Protein AF-A0A3D8JXZ5-F1 (afdb_monomer_lite)

Organism: NCBI:txid2291023

InterPro domains:
  IPR000160 GGDEF domain [PF00990] (103-205)
  IPR000160 GGDEF domain [PS50887] (79-215)
  IPR000160 GGDEF domain [SM00267] (58-211)
  IPR000160 GGDEF domain [TIGR00254] (103-205)
  IPR000160 GGDEF domain [cd01949] (102-204)
  IPR007891 CHASE3 [PF05227] (50-101)
  IPR029787 Nucleotide cyclase [SSF55073] (102-205)
  IPR043128 Reverse transcriptase/Diguanylate cyclase domain [G3DSA:3.30.70.270] (88-210)
  IPR052163 Diguanylate Cyclase/Regulatory Protein [PTHR46663] (103-208)

Sequence (226 aa):
MPARLFRSARNDRNRFVVLYVVLVLGLLSAAAAFVYEARIIIQDGVFEDRAFTVLGTTNRALDDLQDAETGQRGYLLTGSAAYLQPYLRGTRDVEQAMRQLLAGDVFLRRLAKWLSAAVRREDVLARVGGDEFVVLLTDYGDDEQLRALSRRLIEQVRAVAQAEYAGRFEIGLSIGIATFPDRVKNVRQLIDVADAAMYVAKREQSSFRFGPVTANDSAYGISVSK

Foldseek 3Di:
DPVPVVVVVVVVVVVVVVVVVVVVVVVVVVVVVVLVVQVVCLVVVDDDAVPVVVVVLVVVLVVLVVQLVQLVVCCVVPVDCVSVVSNVRSVVSNVVSVVVVVVLVVLLNVLQVQLVVLDDPPWDWGAPYSNDIDIHDPDQPDPVSVVVSLVVSFVSQVVVCCVPVVPPDDDGAQWFAEDPPPQPPDPVCGVVQRVLQSVLCVVVVHRYGYDDDDPVSDPPPDDPDD

Secondary structure (DSSP, 8-state):
--HHHHHHHHHHHHHHHHHHHHHHHHHHHHHHHHHHHHHHHHHH---SSHHHHHHHHHHHHHHHHHHHHHHHHHHHHH--GGGHHHHHHHHHHHHHHHHHHHHHHHHHHHHHHHHHHHS-TTSEEEE-SSS-EEEE-S---SHHHHHHHHHHHHHHHHHHHHHHHTTSS-----EEE--TTTT-SSTTHHHHHHHHHHHHHHHTT-SEEESPPPTTT--S------

pLDDT: mean 74.21, std 14.67, range [30.97, 95.94]

Structure (mmCIF, N/CA/C/O backbone):
data_AF-A0A3D8JXZ5-F1
#
_entry.id   AF-A0A3D8JXZ5-F1
#
loop_
_atom_site.group_PDB
_atom_site.id
_atom_site.type_symbol
_atom_site.label_atom_id
_atom_site.label_alt_id
_atom_site.label_comp_id
_atom_site.label_asym_id
_atom_site.label_entity_id
_atom_site.label_seq_id
_atom_site.pdbx_PDB_ins_code
_atom_site.Cartn_x
_atom_site.Cartn_y
_atom_site.Cartn_z
_atom_site.occupancy
_atom_site.B_iso_or_equiv
_atom_site.auth_seq_id
_atom_site.auth_comp_id
_atom_site.auth_asym_id
_atom_site.auth_atom_id
_atom_site.pdbx_PDB_model_num
ATOM 1 N N . MET A 1 1 ? 29.295 -47.864 -43.351 1.00 52.16 1 MET A N 1
ATOM 2 C CA . MET A 1 1 ? 28.202 -47.837 -42.349 1.00 52.16 1 MET A CA 1
ATOM 3 C C . MET A 1 1 ? 28.231 -46.546 -41.493 1.00 52.16 1 MET A C 1
ATOM 5 O O . MET A 1 1 ? 28.679 -46.620 -40.360 1.00 52.16 1 MET A O 1
ATOM 9 N N . PRO A 1 2 ? 27.751 -45.368 -41.956 1.00 53.66 2 PRO A N 1
ATOM 10 C CA . PRO A 1 2 ? 27.626 -44.178 -41.088 1.00 53.66 2 PRO A CA 1
ATOM 11 C C . PRO A 1 2 ? 26.169 -43.790 -40.737 1.00 53.66 2 PRO A C 1
ATOM 13 O O . PRO A 1 2 ? 25.927 -43.018 -39.814 1.00 53.66 2 PRO A O 1
ATOM 16 N N . ALA A 1 3 ? 25.166 -44.355 -41.421 1.00 54.03 3 ALA A N 1
ATOM 17 C CA . ALA A 1 3 ? 23.770 -43.908 -41.330 1.00 54.03 3 ALA A CA 1
ATOM 18 C C . ALA A 1 3 ? 23.044 -44.240 -40.004 1.00 54.03 3 ALA A C 1
ATOM 20 O O . ALA A 1 3 ? 22.024 -43.622 -39.696 1.00 54.03 3 ALA A O 1
ATOM 21 N N . ARG A 1 4 ? 23.540 -45.199 -39.204 1.00 51.91 4 ARG A N 1
ATOM 22 C CA . ARG A 1 4 ? 22.900 -45.593 -37.930 1.00 51.91 4 ARG A CA 1
ATOM 23 C C . ARG A 1 4 ? 23.261 -44.670 -36.756 1.00 51.91 4 ARG A C 1
ATOM 25 O O . ARG A 1 4 ? 22.394 -44.407 -35.930 1.00 51.91 4 ARG A O 1
ATOM 32 N N . LEU A 1 5 ? 24.473 -44.106 -36.726 1.00 52.12 5 LEU A N 1
ATOM 33 C CA . LEU A 1 5 ? 24.913 -43.173 -35.674 1.00 52.12 5 LEU A CA 1
ATOM 34 C C . LEU A 1 5 ? 24.198 -41.811 -35.766 1.00 52.12 5 LEU A C 1
ATOM 36 O O . LEU A 1 5 ? 23.760 -41.269 -34.754 1.00 52.12 5 LEU A O 1
ATOM 40 N N . PHE A 1 6 ? 23.959 -41.308 -36.983 1.00 50.19 6 PHE A N 1
ATOM 41 C CA . PHE A 1 6 ? 23.222 -40.054 -37.208 1.00 50.19 6 PHE A CA 1
ATOM 42 C C . PHE A 1 6 ? 21.736 -40.121 -36.809 1.00 50.19 6 PHE A C 1
ATOM 44 O O . PHE A 1 6 ? 21.159 -39.108 -36.409 1.00 50.19 6 PHE A O 1
ATOM 51 N N . ARG A 1 7 ? 21.100 -41.301 -36.894 1.00 52.69 7 ARG A N 1
ATOM 52 C CA . ARG A 1 7 ? 19.704 -41.488 -36.455 1.00 52.69 7 ARG A CA 1
ATOM 53 C C . ARG A 1 7 ? 19.559 -41.445 -34.929 1.00 52.69 7 ARG A C 1
ATOM 55 O O . ARG A 1 7 ? 18.561 -40.910 -34.457 1.00 52.69 7 ARG A O 1
ATOM 62 N N . SER A 1 8 ? 20.550 -41.935 -34.178 1.00 53.84 8 SER A N 1
ATOM 63 C CA . SER A 1 8 ? 20.549 -41.892 -32.704 1.00 53.84 8 SER A CA 1
ATOM 64 C C . SER A 1 8 ? 20.632 -40.456 -32.185 1.00 53.84 8 SER A C 1
ATOM 66 O O . SER A 1 8 ? 19.748 -40.015 -31.461 1.00 53.84 8 SER A O 1
ATOM 68 N N . ALA A 1 9 ? 21.607 -39.676 -32.667 1.00 56.81 9 ALA A N 1
ATOM 69 C CA . ALA A 1 9 ? 21.800 -38.287 -32.241 1.00 56.81 9 ALA A CA 1
ATOM 70 C C . ALA A 1 9 ? 20.595 -37.379 -32.566 1.00 56.81 9 ALA A C 1
ATOM 72 O O . ALA A 1 9 ? 20.277 -36.451 -31.822 1.00 56.81 9 ALA A O 1
ATOM 73 N N . ARG A 1 10 ? 19.887 -37.655 -33.673 1.00 57.44 10 ARG A N 1
ATOM 74 C CA . ARG A 1 10 ? 18.662 -36.931 -34.049 1.00 57.44 10 ARG A CA 1
ATOM 75 C C . ARG A 1 10 ? 17.486 -37.268 -33.127 1.00 57.44 10 ARG A C 1
ATOM 77 O O . ARG A 1 10 ? 16.727 -36.366 -32.781 1.00 57.44 10 ARG A O 1
ATOM 84 N N . ASN A 1 11 ? 17.354 -38.529 -32.717 1.00 58.75 11 ASN A N 1
ATOM 85 C CA . ASN A 1 11 ? 16.323 -38.956 -31.769 1.00 58.75 11 ASN A CA 1
ATOM 86 C C . ASN A 1 11 ? 16.567 -38.400 -30.363 1.00 58.75 11 ASN A C 1
ATOM 88 O O . ASN A 1 11 ? 15.617 -37.952 -29.724 1.00 58.75 11 ASN A O 1
ATOM 92 N N . ASP A 1 12 ? 17.818 -38.360 -29.907 1.00 65.56 12 ASP A N 1
ATOM 93 C CA . ASP A 1 12 ? 18.158 -37.807 -28.594 1.00 65.56 12 ASP A CA 1
ATOM 94 C C . ASP A 1 12 ? 17.939 -36.291 -28.558 1.00 65.56 12 ASP A C 1
ATOM 96 O O . ASP A 1 12 ? 17.310 -35.777 -27.636 1.00 65.56 12 ASP A O 1
ATOM 100 N N . ARG A 1 13 ? 18.312 -35.572 -29.624 1.00 68.06 13 ARG A N 1
ATOM 101 C CA . ARG A 1 13 ? 18.000 -34.142 -29.766 1.00 68.06 13 ARG A CA 1
ATOM 102 C C . ARG A 1 13 ? 16.496 -33.861 -29.726 1.00 68.06 13 ARG A C 1
ATOM 104 O O . ARG A 1 13 ? 16.074 -32.921 -29.063 1.00 68.06 13 ARG A O 1
ATOM 111 N N . ASN A 1 14 ? 15.684 -34.676 -30.399 1.00 66.31 14 ASN A N 1
ATOM 112 C CA . ASN A 1 14 ? 14.230 -34.516 -30.371 1.00 66.31 14 ASN A CA 1
ATOM 113 C C . ASN A 1 14 ? 13.657 -34.778 -28.969 1.00 66.31 14 ASN A C 1
ATOM 115 O O . ASN A 1 14 ? 12.756 -34.062 -28.547 1.00 66.31 14 ASN A O 1
ATOM 119 N N . ARG A 1 15 ? 14.209 -35.739 -28.216 1.00 67.81 15 ARG A N 1
ATOM 120 C CA . ARG A 1 15 ? 13.835 -35.979 -26.812 1.00 67.81 15 ARG A CA 1
ATOM 121 C C . ARG A 1 15 ? 14.175 -34.791 -25.913 1.00 67.81 15 ARG A C 1
ATOM 123 O O . ARG A 1 15 ? 13.333 -34.402 -25.114 1.00 67.81 15 ARG A O 1
ATOM 130 N N . PHE A 1 16 ? 15.349 -34.179 -26.078 1.00 60.94 16 PHE A N 1
ATOM 131 C CA . PHE A 1 16 ? 15.723 -32.974 -25.326 1.00 60.94 16 PHE A CA 1
ATOM 132 C C . PHE A 1 16 ? 14.830 -31.776 -25.654 1.00 60.94 16 PHE A C 1
ATOM 134 O O . PHE A 1 16 ? 14.407 -31.071 -24.744 1.00 60.94 16 PHE A O 1
ATOM 141 N N . VAL A 1 17 ? 14.492 -31.572 -26.931 1.00 67.44 17 VAL A N 1
ATOM 142 C CA . VAL A 1 17 ? 13.570 -30.502 -27.344 1.00 67.44 17 VAL A CA 1
ATOM 143 C C . VAL A 1 17 ? 12.175 -30.732 -26.762 1.00 67.44 17 VAL A C 1
ATOM 145 O O . VAL A 1 17 ? 11.584 -29.800 -26.231 1.00 67.44 17 VAL A O 1
ATOM 148 N N . VAL A 1 18 ? 11.665 -31.967 -26.790 1.00 71.25 18 VAL A N 1
ATOM 149 C CA . VAL A 1 18 ? 10.366 -32.304 -26.184 1.00 71.25 18 VAL A CA 1
ATOM 150 C C . VAL A 1 18 ? 10.391 -32.086 -24.670 1.00 71.25 18 VAL A C 1
ATOM 152 O O . VAL A 1 18 ? 9.473 -31.469 -24.140 1.00 71.25 18 VAL A O 1
ATOM 155 N N . LEU A 1 19 ? 11.447 -32.522 -23.977 1.00 64.19 19 LEU A N 1
ATOM 156 C CA . LEU A 1 19 ? 11.595 -32.318 -22.533 1.00 64.19 19 LEU A CA 1
ATOM 157 C C . LEU A 1 19 ? 11.647 -30.823 -22.178 1.00 64.19 19 LEU A C 1
ATOM 159 O O . LEU A 1 19 ? 10.997 -30.391 -21.231 1.00 64.19 19 LEU A O 1
ATOM 163 N N . TYR A 1 20 ? 12.377 -30.031 -22.966 1.00 62.84 20 TYR A N 1
ATOM 164 C CA . TYR A 1 20 ? 12.466 -28.582 -22.801 1.00 62.84 20 TYR A CA 1
ATOM 165 C C . TYR A 1 20 ? 11.112 -27.899 -23.024 1.00 62.84 20 TYR A C 1
ATOM 167 O O . TYR A 1 20 ? 10.703 -27.075 -22.214 1.00 62.84 20 TYR A O 1
ATOM 175 N N . VAL A 1 21 ? 10.376 -28.281 -24.071 1.00 73.75 21 VAL A N 1
ATOM 176 C CA . VAL A 1 21 ? 9.033 -27.746 -24.344 1.00 73.75 21 VAL A CA 1
ATOM 177 C C . VAL A 1 21 ? 8.054 -28.106 -23.224 1.00 73.75 21 VAL A C 1
ATOM 179 O O . VAL A 1 21 ? 7.318 -27.236 -22.770 1.00 73.75 21 VAL A O 1
ATOM 182 N N . VAL A 1 22 ? 8.071 -29.346 -22.723 1.00 76.00 22 VAL A N 1
ATOM 183 C CA . VAL A 1 22 ? 7.238 -29.767 -21.580 1.00 76.00 22 VAL A CA 1
ATOM 184 C C . VAL A 1 22 ? 7.590 -28.979 -20.319 1.00 76.00 22 VAL A C 1
ATOM 186 O O . VAL A 1 22 ? 6.692 -28.543 -19.605 1.00 76.00 22 VAL A O 1
ATOM 189 N N . LEU A 1 23 ? 8.878 -28.743 -20.066 1.00 64.56 23 LEU A N 1
ATOM 190 C CA . LEU A 1 23 ? 9.339 -27.941 -18.935 1.00 64.56 23 LEU A CA 1
ATOM 191 C C . LEU A 1 23 ? 8.877 -26.481 -19.046 1.00 64.56 23 LEU A C 1
ATOM 193 O O . LEU A 1 23 ? 8.352 -25.936 -18.080 1.00 64.56 23 LEU A O 1
ATOM 197 N N . VAL A 1 24 ? 9.010 -25.862 -20.223 1.00 74.50 24 VAL A N 1
ATOM 198 C CA . VAL A 1 24 ? 8.547 -24.487 -20.471 1.00 74.50 24 VAL A CA 1
ATOM 199 C C . VAL A 1 24 ? 7.028 -24.382 -20.322 1.00 74.50 24 VAL A C 1
ATOM 201 O O . VAL A 1 24 ? 6.547 -23.475 -19.651 1.00 74.50 24 VAL A O 1
ATOM 204 N N . LEU A 1 25 ? 6.263 -25.325 -20.880 1.00 75.06 25 LEU A N 1
ATOM 205 C CA . LEU A 1 25 ? 4.803 -25.355 -20.733 1.00 75.06 25 LEU A CA 1
ATOM 206 C C . LEU A 1 25 ? 4.375 -25.591 -19.278 1.00 75.06 25 LEU A C 1
ATOM 208 O O . LEU A 1 25 ? 3.432 -24.955 -18.811 1.00 75.06 25 LEU A O 1
ATOM 212 N N . GLY A 1 26 ? 5.092 -26.445 -18.544 1.00 69.94 26 GLY A N 1
ATOM 213 C CA . GLY A 1 26 ? 4.891 -26.646 -17.111 1.00 69.94 26 GLY A CA 1
ATOM 214 C C . GLY A 1 26 ? 5.127 -25.360 -16.320 1.00 69.94 26 GLY A C 1
ATOM 215 O O . GLY A 1 26 ? 4.265 -24.960 -15.542 1.00 69.94 26 GLY A O 1
ATOM 216 N N . LEU A 1 27 ? 6.230 -24.654 -16.584 1.00 63.41 27 LEU A N 1
ATOM 217 C CA . LEU A 1 27 ? 6.528 -23.362 -15.957 1.00 63.41 27 LEU A CA 1
ATOM 218 C C . LEU A 1 27 ? 5.475 -22.296 -16.287 1.00 63.41 27 LEU A C 1
ATOM 220 O O . LEU A 1 27 ? 5.042 -21.576 -15.391 1.00 63.41 27 LEU A O 1
ATOM 224 N N . LEU A 1 28 ? 5.012 -22.230 -17.538 1.00 75.81 28 LEU A N 1
ATOM 225 C CA . LEU A 1 28 ? 3.943 -21.315 -17.950 1.00 75.81 28 LEU A CA 1
ATOM 226 C C . LEU A 1 28 ? 2.610 -21.642 -17.264 1.00 75.81 28 LEU A C 1
ATOM 228 O O . LEU A 1 28 ? 1.921 -20.731 -16.814 1.00 75.81 28 LEU A O 1
ATOM 232 N N . SER A 1 29 ? 2.261 -22.925 -17.133 1.00 78.44 29 SER A N 1
ATOM 233 C CA . SER A 1 29 ? 1.049 -23.352 -16.422 1.00 78.44 29 SER A CA 1
ATOM 234 C C . SER A 1 29 ? 1.110 -23.043 -14.924 1.00 78.44 29 SER A C 1
ATOM 236 O O . SER A 1 29 ? 0.129 -22.561 -14.366 1.00 78.44 29 SER A O 1
ATOM 238 N N . ALA A 1 30 ? 2.270 -23.236 -14.288 1.00 61.56 30 ALA A N 1
ATOM 239 C CA . ALA A 1 30 ? 2.488 -22.903 -12.885 1.00 61.56 30 ALA A CA 1
ATOM 240 C C . ALA A 1 30 ? 2.429 -21.386 -12.655 1.00 61.56 30 ALA A C 1
ATOM 242 O O . ALA A 1 30 ? 1.798 -20.939 -11.703 1.00 61.56 30 ALA A O 1
ATOM 243 N N . ALA A 1 31 ? 3.013 -20.590 -13.557 1.00 63.78 31 ALA A N 1
ATOM 244 C CA . ALA A 1 31 ? 2.909 -19.133 -13.526 1.00 63.78 31 ALA A CA 1
ATOM 245 C C . ALA A 1 31 ? 1.458 -18.660 -13.718 1.00 63.78 31 ALA A C 1
ATOM 247 O O . ALA A 1 31 ? 1.000 -17.778 -12.999 1.00 63.78 31 ALA A O 1
ATOM 248 N N . ALA A 1 32 ? 0.708 -19.271 -14.638 1.00 66.56 32 ALA A N 1
ATOM 249 C CA . ALA A 1 32 ? -0.702 -18.953 -14.853 1.00 66.56 32 ALA A CA 1
ATOM 250 C C . ALA A 1 32 ? -1.578 -19.333 -13.648 1.00 66.56 32 ALA A C 1
ATOM 252 O O . ALA A 1 32 ? -2.426 -18.540 -13.245 1.00 66.56 32 ALA A O 1
ATOM 253 N N . ALA A 1 33 ? -1.351 -20.507 -13.048 1.00 63.00 33 ALA A N 1
ATOM 254 C CA . ALA A 1 33 ? -2.023 -20.934 -11.823 1.00 63.00 33 ALA A CA 1
ATOM 255 C C . ALA A 1 33 ? -1.698 -19.988 -10.663 1.00 63.00 33 ALA A C 1
ATOM 257 O O . ALA A 1 33 ? -2.602 -19.544 -9.969 1.00 63.00 33 ALA A O 1
ATOM 258 N N . PHE A 1 34 ? -0.434 -19.590 -10.519 1.00 65.88 34 PHE A N 1
ATOM 259 C CA . PHE A 1 34 ? -0.012 -18.603 -9.531 1.00 65.88 34 PHE A CA 1
ATOM 260 C C . PHE A 1 34 ? -0.697 -17.246 -9.740 1.00 65.88 34 PHE A C 1
ATOM 262 O O . PHE A 1 34 ? -1.170 -16.652 -8.782 1.00 65.88 34 PHE A O 1
ATOM 269 N N . VAL A 1 35 ? -0.820 -16.768 -10.983 1.00 63.47 35 VAL A N 1
ATOM 270 C CA . VAL A 1 35 ? -1.553 -15.528 -11.297 1.00 63.47 35 VAL A CA 1
ATOM 271 C C . VAL A 1 35 ? -3.052 -15.671 -11.014 1.00 63.47 35 VAL A C 1
ATOM 273 O O . VAL A 1 35 ? -3.678 -14.716 -10.559 1.00 63.47 35 VAL A O 1
ATOM 276 N N . TYR A 1 36 ? -3.644 -16.835 -11.280 1.00 63.47 36 TYR A N 1
ATOM 277 C CA . TYR A 1 36 ? -5.057 -17.100 -11.007 1.00 63.47 36 TYR A CA 1
ATOM 278 C C . TYR A 1 36 ? -5.349 -17.144 -9.503 1.00 63.47 36 TYR A C 1
ATOM 280 O O . TYR A 1 36 ? -6.240 -16.439 -9.034 1.00 63.47 36 TYR A O 1
ATOM 288 N N . GLU A 1 37 ? -4.544 -17.886 -8.745 1.00 48.16 37 GLU A N 1
ATOM 289 C CA . GLU A 1 37 ? -4.591 -17.922 -7.281 1.00 48.16 37 GLU A CA 1
ATOM 290 C C . GLU A 1 37 ? -4.328 -16.531 -6.695 1.00 48.16 37 GLU A C 1
ATOM 292 O O . GLU A 1 37 ? -5.081 -16.064 -5.848 1.00 48.16 37 GLU A O 1
ATOM 297 N N . ALA A 1 38 ? -3.347 -15.790 -7.219 1.00 45.47 38 ALA A N 1
ATOM 298 C CA . ALA A 1 38 ? -3.097 -14.411 -6.809 1.00 45.47 38 ALA A CA 1
ATOM 299 C C . ALA A 1 38 ? -4.306 -13.496 -7.068 1.00 45.47 38 ALA A C 1
ATOM 301 O O . ALA A 1 38 ? -4.591 -12.625 -6.253 1.00 45.47 38 ALA A O 1
ATOM 302 N N . ARG A 1 39 ? -5.065 -13.694 -8.157 1.00 49.59 39 ARG A N 1
ATOM 303 C CA . ARG A 1 39 ? -6.307 -12.941 -8.417 1.00 49.59 39 ARG A CA 1
ATOM 304 C C . ARG A 1 39 ? -7.414 -13.260 -7.415 1.00 49.59 39 ARG A C 1
ATOM 306 O O . ARG A 1 39 ? -8.138 -12.343 -7.035 1.00 49.59 39 ARG A O 1
ATOM 313 N N . ILE A 1 40 ? -7.532 -14.516 -6.990 1.00 44.84 40 ILE A N 1
ATOM 314 C CA . ILE A 1 40 ? -8.476 -14.930 -5.941 1.00 44.84 40 ILE A CA 1
ATOM 315 C C . ILE A 1 40 ? -8.043 -14.343 -4.592 1.00 44.84 40 ILE A C 1
ATOM 317 O O . ILE A 1 40 ? -8.850 -13.739 -3.890 1.00 44.84 40 ILE A O 1
ATOM 321 N N . ILE A 1 41 ? -6.748 -14.396 -4.278 1.00 42.44 41 ILE A N 1
ATOM 322 C CA . ILE A 1 41 ? -6.187 -13.812 -3.057 1.00 42.44 41 ILE A CA 1
ATOM 323 C C . ILE A 1 41 ? -6.333 -12.285 -3.055 1.00 42.44 41 ILE A C 1
ATOM 325 O O . ILE A 1 41 ? -6.571 -11.716 -2.006 1.00 42.44 41 ILE A O 1
ATOM 329 N N . ILE A 1 42 ? -6.285 -11.582 -4.189 1.00 48.97 42 ILE A N 1
ATOM 330 C CA . ILE A 1 42 ? -6.561 -10.130 -4.224 1.00 48.97 42 ILE A CA 1
ATOM 331 C C . ILE A 1 42 ? -8.027 -9.810 -3.863 1.00 48.97 42 ILE A C 1
ATOM 333 O O . ILE A 1 42 ? -8.300 -8.718 -3.357 1.00 48.97 42 ILE A O 1
ATOM 337 N N . GLN A 1 43 ? -8.972 -10.737 -4.069 1.00 43.66 43 GLN A N 1
ATOM 338 C CA . GLN A 1 43 ? -10.354 -10.570 -3.599 1.00 43.66 43 GLN A CA 1
ATOM 339 C C . GLN A 1 43 ? -10.516 -10.819 -2.089 1.00 43.66 43 GLN A C 1
ATOM 341 O O . GLN A 1 43 ? -11.302 -10.104 -1.467 1.00 43.66 43 GLN A O 1
ATOM 346 N N . ASP A 1 44 ? -9.723 -11.720 -1.499 1.00 42.78 44 ASP A N 1
ATOM 347 C CA . ASP A 1 44 ? -9.832 -12.127 -0.083 1.00 42.78 44 ASP A CA 1
ATOM 348 C C . ASP A 1 44 ? -8.649 -11.662 0.811 1.00 42.78 44 ASP A C 1
ATOM 350 O O . ASP A 1 44 ? -8.579 -11.975 1.999 1.00 42.78 44 ASP A O 1
ATOM 354 N N . GLY A 1 45 ? -7.724 -10.874 0.250 1.00 43.28 45 GLY A N 1
ATOM 355 C CA . GLY A 1 45 ? -6.350 -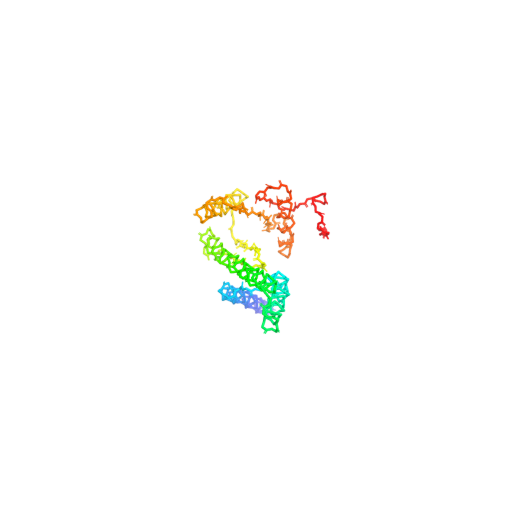10.612 0.712 1.00 43.28 45 GLY A CA 1
ATOM 356 C C . GLY A 1 45 ? -6.208 -9.647 1.879 1.00 43.28 45 GLY A C 1
ATOM 357 O O . GLY A 1 45 ? -5.596 -8.578 1.781 1.00 43.28 45 GLY A O 1
ATOM 358 N N . VAL A 1 46 ? -6.770 -10.036 3.010 1.00 47.03 46 VAL A N 1
ATOM 359 C CA . VAL A 1 46 ? -6.480 -9.454 4.313 1.00 47.03 46 VAL A CA 1
ATOM 360 C C . VAL A 1 46 ? -5.634 -10.467 5.066 1.00 47.03 46 VAL A C 1
ATOM 362 O O . VAL A 1 46 ? -6.252 -11.319 5.652 1.00 47.03 46 VAL A O 1
ATOM 365 N N . PHE A 1 47 ? -4.298 -10.424 5.039 1.00 48.81 47 PHE A N 1
ATOM 366 C CA . PHE A 1 47 ? -3.345 -10.988 6.036 1.00 48.81 47 PHE A CA 1
ATOM 367 C C . PHE A 1 47 ? -1.940 -10.824 5.413 1.00 48.81 47 PHE A C 1
ATOM 369 O O . PHE A 1 47 ? -1.721 -11.306 4.315 1.00 48.81 47 PHE A O 1
ATOM 376 N N . GLU A 1 48 ? -1.026 -10.001 5.945 1.00 45.62 48 GLU A N 1
ATOM 377 C CA . GLU A 1 48 ? -0.082 -10.506 6.958 1.00 45.62 48 GLU A CA 1
ATOM 378 C C . GLU A 1 48 ? 0.413 -9.489 8.015 1.00 45.62 48 GLU A C 1
ATOM 380 O O . GLU A 1 48 ? 0.836 -9.921 9.077 1.00 45.62 48 GLU A O 1
ATOM 385 N N . ASP A 1 49 ? 0.267 -8.166 7.855 1.00 41.53 49 ASP A N 1
ATOM 386 C CA . ASP A 1 49 ? 0.760 -7.201 8.878 1.00 41.53 49 ASP A CA 1
ATOM 387 C C . ASP A 1 49 ? -0.346 -6.598 9.774 1.00 41.53 49 ASP A C 1
ATOM 389 O O . ASP A 1 49 ? -0.110 -5.940 10.786 1.00 41.53 49 ASP A O 1
ATOM 393 N N . ARG A 1 50 ? -1.619 -6.882 9.465 1.00 48.12 50 ARG A N 1
ATOM 394 C CA . ARG A 1 50 ? -2.747 -6.431 10.302 1.00 48.12 50 ARG A CA 1
ATOM 395 C C . ARG A 1 50 ? -2.794 -7.100 11.664 1.00 48.12 50 ARG A C 1
ATOM 397 O O . ARG A 1 50 ? -3.394 -6.528 12.566 1.00 48.12 50 ARG A O 1
ATOM 404 N N . ALA A 1 51 ? -2.219 -8.290 11.820 1.00 49.19 51 ALA A N 1
ATOM 405 C CA . ALA A 1 51 ? -2.363 -9.058 13.049 1.00 49.19 51 ALA A CA 1
ATOM 406 C C . ALA A 1 51 ? -1.862 -8.262 14.261 1.00 49.19 51 ALA A C 1
ATOM 408 O O . ALA A 1 51 ? -2.587 -8.152 15.241 1.00 49.19 51 ALA A O 1
ATOM 409 N N . PHE A 1 52 ? -0.695 -7.618 14.175 1.00 47.47 52 PHE A N 1
ATOM 410 C CA . PHE A 1 52 ? -0.132 -6.865 15.299 1.00 47.47 52 PHE A CA 1
ATOM 411 C C . PHE A 1 52 ? -0.895 -5.574 15.613 1.00 47.47 52 PHE A C 1
ATOM 413 O O . PHE A 1 52 ? -1.173 -5.304 16.782 1.00 47.47 52 PHE A O 1
ATOM 420 N N . THR A 1 53 ? -1.294 -4.796 14.600 1.00 56.34 53 THR A N 1
ATOM 421 C CA . THR A 1 53 ? -2.108 -3.588 14.823 1.00 56.34 53 THR A CA 1
ATOM 422 C C . THR A 1 53 ? -3.493 -3.943 15.351 1.00 56.34 53 THR A C 1
ATOM 424 O O . THR A 1 53 ? -3.939 -3.350 16.327 1.00 56.34 53 THR A O 1
ATOM 427 N N . VAL A 1 54 ? -4.154 -4.940 14.756 1.00 62.50 54 VAL A N 1
ATOM 428 C CA . VAL A 1 54 ? -5.473 -5.406 15.198 1.00 62.50 54 VAL A CA 1
ATOM 429 C C . VAL A 1 54 ? -5.380 -5.945 16.617 1.00 62.50 54 VAL A C 1
ATOM 431 O O . VAL A 1 54 ? -6.145 -5.496 17.452 1.00 62.50 54 VAL A O 1
ATOM 434 N N . LEU A 1 55 ? -4.407 -6.801 16.941 1.00 61.75 55 LEU A N 1
ATOM 435 C CA . LEU A 1 55 ? -4.218 -7.311 18.304 1.00 61.75 55 LEU A CA 1
ATOM 436 C C . LEU A 1 55 ? -3.975 -6.185 19.315 1.00 61.75 55 LEU A C 1
ATOM 438 O O . LEU A 1 55 ? -4.571 -6.194 20.388 1.00 61.75 55 LEU A O 1
ATOM 442 N N . GLY A 1 56 ? -3.145 -5.194 18.978 1.00 68.94 56 GLY A N 1
ATOM 443 C CA . GLY A 1 56 ? -2.890 -4.047 19.850 1.00 68.94 56 GLY A CA 1
ATOM 444 C C . GLY A 1 56 ? -4.134 -3.185 20.081 1.00 68.94 56 GLY A C 1
ATOM 445 O O . GLY A 1 56 ? -4.438 -2.824 21.219 1.00 68.94 56 GLY A O 1
ATOM 446 N N . THR A 1 57 ? -4.881 -2.872 19.018 1.00 70.94 57 THR A N 1
ATOM 447 C CA . THR A 1 57 ? -6.134 -2.109 19.114 1.00 70.94 57 THR A CA 1
ATOM 448 C C . THR A 1 57 ? -7.230 -2.908 19.820 1.00 70.94 57 THR A C 1
ATOM 450 O O . THR A 1 57 ? -7.979 -2.340 20.609 1.00 70.94 57 THR A O 1
ATOM 453 N N . THR A 1 58 ? -7.304 -4.219 19.593 1.00 71.81 58 THR A N 1
ATOM 454 C CA . THR A 1 58 ? -8.256 -5.125 20.243 1.00 71.81 58 THR A CA 1
ATOM 455 C C . THR A 1 58 ? -7.961 -5.277 21.731 1.00 71.81 58 THR A C 1
ATOM 457 O O . THR A 1 58 ? -8.892 -5.167 22.517 1.00 71.81 58 THR A O 1
ATOM 460 N N . ASN A 1 59 ? -6.702 -5.461 22.143 1.00 75.19 59 ASN A N 1
ATOM 461 C CA . ASN A 1 59 ? -6.347 -5.537 23.565 1.00 75.19 59 ASN A CA 1
ATOM 462 C C . ASN A 1 59 ? -6.717 -4.250 24.305 1.00 75.19 59 ASN A C 1
ATOM 464 O O . ASN A 1 59 ? -7.353 -4.311 25.348 1.00 75.19 59 ASN A O 1
ATOM 468 N N . ARG A 1 60 ? -6.415 -3.086 23.721 1.00 78.31 60 ARG A N 1
ATOM 469 C CA . ARG A 1 60 ? -6.819 -1.802 24.308 1.00 78.31 60 ARG A CA 1
ATOM 470 C C . ARG A 1 60 ? -8.342 -1.666 24.404 1.00 78.31 60 ARG A C 1
ATOM 472 O O . ARG A 1 60 ? -8.848 -1.242 25.430 1.00 78.31 60 ARG A O 1
ATOM 479 N N . ALA A 1 61 ? -9.073 -2.085 23.370 1.00 73.62 61 ALA A N 1
ATOM 480 C CA . ALA A 1 61 ? -10.534 -2.077 23.401 1.00 73.62 61 ALA A CA 1
ATOM 481 C C . ALA A 1 61 ? -11.115 -3.040 24.456 1.00 73.62 61 ALA A C 1
ATOM 483 O O . ALA A 1 61 ? -12.192 -2.780 24.985 1.00 73.62 61 ALA A O 1
ATOM 484 N N . LEU A 1 62 ? -10.429 -4.147 24.765 1.00 77.75 62 LEU A N 1
ATOM 485 C CA . LEU A 1 62 ? -10.818 -5.052 25.849 1.00 77.75 62 LEU A CA 1
ATOM 486 C C . LEU A 1 62 ? -10.605 -4.407 27.222 1.00 77.75 62 LEU A C 1
ATOM 488 O O . LEU A 1 62 ? -11.493 -4.515 28.065 1.00 77.75 62 LEU A O 1
ATOM 492 N N . ASP A 1 63 ? -9.494 -3.694 27.416 1.00 83.62 63 ASP A N 1
ATOM 493 C CA . ASP A 1 63 ? -9.248 -2.915 28.636 1.00 83.62 63 ASP A CA 1
ATOM 494 C C . ASP A 1 63 ? -10.332 -1.831 28.814 1.00 83.62 63 ASP A C 1
ATOM 496 O O . ASP A 1 63 ? -10.948 -1.723 29.875 1.00 83.62 63 ASP A O 1
ATOM 500 N N . ASP A 1 64 ? -10.657 -1.096 27.744 1.00 83.25 64 ASP A N 1
ATOM 501 C CA . ASP A 1 64 ? -11.695 -0.056 27.755 1.00 83.25 64 ASP A CA 1
ATOM 502 C C . ASP A 1 64 ? -13.105 -0.641 28.014 1.00 83.25 64 ASP A C 1
ATOM 504 O O . ASP A 1 64 ? -13.933 -0.032 28.701 1.00 83.25 64 ASP A O 1
ATOM 508 N N . LEU A 1 65 ? -13.395 -1.847 27.506 1.00 77.56 65 LEU A N 1
ATOM 509 C CA . LEU A 1 65 ? -14.626 -2.588 27.813 1.00 77.56 65 LEU A CA 1
ATOM 510 C C . LEU A 1 65 ? -14.684 -3.022 29.280 1.00 77.56 65 LEU A C 1
ATOM 512 O O . LEU A 1 65 ? -15.749 -2.942 29.896 1.00 77.56 65 LEU A O 1
ATOM 516 N N . GLN A 1 66 ? -13.563 -3.471 29.843 1.00 84.00 66 GLN A N 1
ATOM 517 C CA . GLN A 1 66 ? -13.471 -3.862 31.246 1.00 84.00 66 GLN A CA 1
ATOM 518 C C . GLN A 1 66 ? -13.679 -2.657 32.177 1.00 84.00 66 GLN A C 1
ATOM 520 O O . GLN A 1 66 ? -14.380 -2.764 33.190 1.00 84.00 66 GLN A O 1
ATOM 525 N N . ASP A 1 67 ? -13.146 -1.491 31.816 1.00 75.88 67 ASP A N 1
ATOM 526 C CA . ASP A 1 67 ? -13.408 -0.232 32.516 1.00 75.88 67 ASP A CA 1
ATOM 527 C C . ASP A 1 67 ? -14.885 0.169 32.421 1.00 75.88 67 ASP A C 1
ATOM 529 O O . ASP A 1 67 ? -15.491 0.588 33.418 1.00 75.88 67 ASP A O 1
ATOM 533 N N . ALA A 1 68 ? -15.500 -0.024 31.248 1.00 77.75 68 ALA A N 1
ATOM 534 C CA . ALA A 1 68 ? -16.917 0.252 31.068 1.00 77.75 68 ALA A CA 1
ATOM 535 C C . ALA A 1 68 ? -17.799 -0.664 31.929 1.00 77.75 68 ALA A C 1
ATOM 537 O O . ALA A 1 68 ? -18.714 -0.190 32.609 1.00 77.75 68 ALA A O 1
ATOM 538 N N . GLU A 1 69 ? -17.492 -1.962 31.958 1.00 82.31 69 GLU A N 1
ATOM 539 C CA . GLU A 1 69 ? -18.165 -2.942 32.808 1.00 82.31 69 GLU A CA 1
ATOM 540 C C . GLU A 1 69 ? -17.998 -2.599 34.294 1.00 82.31 69 GLU A C 1
ATOM 542 O O . GLU A 1 69 ? -18.961 -2.655 35.064 1.00 82.31 69 GLU A O 1
ATOM 547 N N . THR A 1 70 ? -16.792 -2.205 34.705 1.00 78.94 70 THR A N 1
ATOM 548 C CA . THR A 1 70 ? -16.497 -1.819 36.091 1.00 78.94 70 THR A CA 1
ATOM 549 C C . THR A 1 70 ? -17.324 -0.602 36.506 1.00 78.94 70 THR A C 1
ATOM 551 O O . THR A 1 70 ? -17.923 -0.598 37.586 1.00 78.94 70 THR A O 1
ATOM 554 N N . GLY A 1 71 ? -17.441 0.399 35.628 1.00 78.38 71 GLY A N 1
ATOM 555 C CA . GLY A 1 71 ? -18.334 1.542 35.824 1.00 78.38 71 GLY A CA 1
ATOM 556 C C . GLY A 1 71 ? -19.808 1.137 35.906 1.00 78.38 71 GLY A C 1
ATOM 557 O O . GLY A 1 71 ? -20.528 1.544 36.818 1.00 78.38 71 GLY A O 1
ATOM 558 N N . GLN A 1 72 ? -20.267 0.263 35.012 1.00 76.94 72 GLN A N 1
ATOM 559 C CA . GLN A 1 72 ? -21.648 -0.216 35.018 1.00 76.94 72 GLN A CA 1
ATOM 560 C C . GLN A 1 72 ? -21.988 -0.973 36.312 1.00 76.94 72 GLN A C 1
ATOM 562 O O . GLN A 1 72 ? -23.001 -0.681 36.951 1.00 76.94 72 GLN A O 1
ATOM 567 N N . ARG A 1 73 ? -21.133 -1.912 36.735 1.00 77.19 73 ARG A N 1
ATOM 568 C CA . ARG A 1 73 ? -21.301 -2.670 37.985 1.00 77.19 73 ARG A CA 1
ATOM 569 C C . ARG A 1 73 ? -21.282 -1.746 39.203 1.00 77.19 73 ARG A C 1
ATOM 571 O O . ARG A 1 73 ? -22.142 -1.872 40.071 1.00 77.19 73 ARG A O 1
ATOM 578 N N . GLY A 1 74 ? -20.350 -0.792 39.252 1.00 75.81 74 GLY A N 1
ATOM 579 C CA . GLY A 1 74 ? -20.262 0.187 40.336 1.00 75.81 74 GLY A CA 1
ATOM 580 C C . GLY A 1 74 ? -21.515 1.057 40.454 1.00 75.81 74 GLY A C 1
ATOM 581 O O . GLY A 1 74 ? -22.017 1.267 41.559 1.00 75.81 74 GLY A O 1
ATOM 582 N N . TYR A 1 75 ? -22.081 1.496 39.327 1.00 80.31 75 TYR A N 1
ATOM 583 C CA . TYR A 1 75 ? -23.333 2.251 39.315 1.00 80.31 75 TYR A CA 1
ATOM 584 C C . TYR A 1 75 ? -24.517 1.402 39.794 1.00 80.31 75 TYR A C 1
ATOM 586 O O . TYR A 1 75 ? -25.265 1.841 40.662 1.00 80.31 75 TYR A O 1
ATOM 594 N N . LEU A 1 76 ? -24.656 0.170 39.291 1.00 74.62 76 LEU A N 1
ATOM 595 C CA . LEU A 1 76 ? -25.747 -0.733 39.677 1.00 74.62 76 LEU A CA 1
ATOM 596 C C . LEU A 1 76 ? -25.713 -1.115 41.165 1.00 74.62 76 LEU A C 1
ATOM 598 O O . LEU A 1 76 ? -26.767 -1.280 41.771 1.00 74.62 76 LEU A O 1
ATOM 602 N N . LEU A 1 77 ? -24.522 -1.244 41.757 1.00 79.62 77 LEU A N 1
ATOM 603 C CA . LEU A 1 77 ? -24.356 -1.621 43.164 1.00 79.62 77 LEU A CA 1
ATOM 604 C C . LEU A 1 77 ? -24.510 -0.448 44.138 1.00 79.62 77 LEU A C 1
ATOM 606 O O . LEU A 1 77 ? -24.927 -0.655 45.275 1.00 79.62 77 LEU A O 1
ATOM 610 N N . THR A 1 78 ? -24.146 0.770 43.728 1.00 84.75 78 THR A N 1
ATOM 611 C CA . THR A 1 78 ? -24.058 1.923 44.646 1.00 84.75 78 THR A CA 1
ATOM 612 C C . THR A 1 78 ? -25.067 3.032 44.356 1.00 84.75 78 THR A C 1
ATOM 614 O O . THR A 1 78 ? -25.263 3.907 45.195 1.00 84.75 78 THR A O 1
ATOM 617 N N . GLY A 1 79 ? -25.661 3.059 43.160 1.00 83.38 79 GLY A N 1
ATOM 618 C CA . GLY A 1 79 ? -26.461 4.180 42.657 1.00 83.38 79 GLY A CA 1
ATOM 619 C C . GLY A 1 79 ? -25.660 5.468 42.412 1.00 83.38 79 GLY A C 1
ATOM 620 O O . GLY A 1 79 ? -26.237 6.487 42.032 1.00 83.38 79 GLY A O 1
ATOM 621 N N . SER A 1 80 ? -24.339 5.459 42.627 1.00 85.50 80 SER A N 1
ATOM 622 C CA . SER A 1 80 ? -23.506 6.658 42.542 1.00 85.50 80 SER A CA 1
ATOM 623 C C . SER A 1 80 ? -23.152 6.994 41.099 1.00 85.50 80 SER A C 1
ATOM 625 O O . SER A 1 80 ? -22.476 6.230 40.407 1.00 85.50 80 SER A O 1
ATOM 627 N N . ALA A 1 81 ? -23.526 8.200 40.667 1.00 81.12 81 ALA A N 1
ATOM 628 C CA . ALA A 1 81 ? -23.209 8.724 39.339 1.00 81.12 81 ALA A CA 1
ATOM 629 C C . ALA A 1 81 ? -21.696 8.820 39.054 1.00 81.12 81 ALA A C 1
ATOM 631 O O . ALA A 1 81 ? -21.303 8.903 37.892 1.00 81.12 81 ALA A O 1
ATOM 632 N N . ALA A 1 82 ? -20.836 8.757 40.079 1.00 82.50 82 ALA A N 1
ATOM 633 C CA . ALA A 1 82 ? -19.384 8.725 39.901 1.00 82.50 82 ALA A CA 1
ATOM 634 C C . ALA A 1 82 ? -18.916 7.526 39.052 1.00 82.50 82 ALA A C 1
ATOM 636 O O . ALA A 1 82 ? -17.935 7.639 38.320 1.00 82.50 82 ALA A O 1
ATOM 637 N N . TYR A 1 83 ? -19.647 6.408 39.080 1.00 78.56 83 TYR A N 1
ATOM 638 C CA . TYR A 1 83 ? -19.330 5.216 38.289 1.00 78.56 83 TYR A CA 1
ATOM 639 C C . TYR A 1 83 ? -19.811 5.285 36.831 1.00 78.56 83 TYR A C 1
ATOM 641 O O . TYR A 1 83 ? -19.411 4.461 36.010 1.00 78.56 83 TYR A O 1
ATOM 649 N N . LEU A 1 84 ? -20.603 6.299 36.464 1.00 78.75 84 LEU A N 1
ATOM 650 C CA . LEU A 1 84 ? -20.991 6.523 35.068 1.00 78.75 84 LEU A CA 1
ATOM 651 C C . LEU A 1 84 ? -19.831 7.074 34.229 1.00 78.75 84 LEU A C 1
ATOM 653 O O . LEU A 1 84 ? -19.802 6.862 33.023 1.00 78.75 84 LEU A O 1
ATOM 657 N N . GLN A 1 85 ? -18.864 7.760 34.845 1.00 86.19 85 GLN A N 1
ATOM 658 C CA . GLN A 1 85 ? -17.696 8.317 34.151 1.00 86.19 85 GLN A CA 1
ATOM 659 C C . GLN A 1 85 ? -16.828 7.228 33.485 1.00 86.19 85 GLN A C 1
ATOM 661 O O . GLN A 1 85 ? -16.632 7.315 32.271 1.00 86.19 85 GLN A O 1
ATOM 666 N N . PRO A 1 86 ? -16.372 6.176 34.201 1.00 79.94 86 PRO A N 1
ATOM 667 C CA . PRO A 1 86 ? -15.670 5.046 33.583 1.00 79.94 86 PRO A CA 1
ATOM 668 C C . PRO A 1 86 ? -16.484 4.359 32.478 1.00 79.94 86 PRO A C 1
ATOM 670 O O . PRO A 1 86 ? -15.952 4.080 31.408 1.00 79.94 86 PRO A O 1
ATOM 673 N N . TYR A 1 87 ? -17.794 4.183 32.691 1.00 77.12 87 TYR A N 1
ATOM 674 C CA . TYR A 1 87 ? -18.706 3.617 31.691 1.00 77.12 87 TYR A CA 1
ATOM 675 C C . TYR A 1 87 ? -18.761 4.434 30.393 1.00 77.12 87 TYR A C 1
ATOM 677 O O . TYR A 1 87 ? -18.567 3.905 29.297 1.00 77.12 87 TYR A O 1
ATOM 685 N N . LEU A 1 88 ? -19.001 5.741 30.504 1.00 81.25 88 LEU A N 1
ATOM 686 C CA . LEU A 1 88 ? -19.101 6.639 29.352 1.00 81.25 88 LEU A CA 1
ATOM 687 C C . LEU A 1 88 ? -17.770 6.784 28.613 1.00 81.25 88 LEU A C 1
ATOM 689 O O . LEU A 1 88 ? -17.760 6.966 27.397 1.00 81.25 88 LEU A O 1
ATOM 693 N N . ARG A 1 89 ? -16.654 6.719 29.341 1.00 83.69 89 ARG A N 1
ATOM 694 C CA . ARG A 1 89 ? -15.320 6.750 28.750 1.00 83.69 89 ARG A CA 1
ATOM 695 C C . ARG A 1 89 ? -15.037 5.473 27.963 1.00 83.69 89 ARG A C 1
ATOM 697 O O . ARG A 1 89 ? -14.809 5.565 26.764 1.00 83.69 89 ARG A O 1
ATOM 704 N N . GLY A 1 90 ? -15.139 4.308 28.604 1.00 76.12 90 GLY A N 1
ATOM 705 C CA . GLY A 1 90 ? -14.833 3.031 27.958 1.00 76.12 90 GLY A CA 1
ATOM 706 C C . GLY A 1 90 ? -15.709 2.769 26.730 1.00 76.12 90 GLY A C 1
ATOM 707 O O . GLY A 1 90 ? -15.210 2.398 25.674 1.00 76.12 90 GLY A O 1
ATOM 708 N N . THR A 1 91 ? -17.010 3.074 26.802 1.00 75.50 91 THR A N 1
ATOM 709 C CA . THR A 1 91 ? -17.912 2.930 25.640 1.00 75.50 91 THR A CA 1
ATOM 710 C C . THR A 1 91 ? -17.541 3.841 24.466 1.00 75.50 91 THR A C 1
ATOM 712 O O . THR A 1 91 ? -17.556 3.390 23.320 1.00 75.50 91 THR A O 1
ATOM 715 N N . ARG A 1 92 ? -17.170 5.102 24.727 1.00 85.38 92 ARG A N 1
ATOM 716 C CA . ARG A 1 92 ? -16.709 6.032 23.685 1.00 85.38 92 ARG A CA 1
ATOM 717 C C . ARG A 1 92 ? -15.390 5.573 23.062 1.00 85.38 92 ARG A C 1
ATOM 719 O O . ARG A 1 92 ? -15.254 5.616 21.839 1.00 85.38 92 ARG A O 1
ATOM 726 N N . ASP A 1 93 ? -14.437 5.156 23.888 1.00 81.75 93 ASP A N 1
ATOM 727 C CA . ASP A 1 93 ? -13.086 4.800 23.449 1.00 81.75 93 ASP A CA 1
ATOM 728 C C . ASP A 1 93 ? -13.114 3.517 22.586 1.00 81.75 93 ASP A C 1
ATOM 730 O O . ASP A 1 93 ? -12.515 3.480 21.505 1.00 81.75 93 ASP A O 1
ATOM 734 N N . VAL A 1 94 ? -13.948 2.533 22.950 1.00 76.19 94 VAL A N 1
ATOM 735 C CA . VAL A 1 94 ? -14.234 1.334 22.135 1.00 76.19 94 VAL A CA 1
ATOM 736 C C . VAL A 1 94 ? -14.868 1.696 20.791 1.00 76.19 94 VAL A C 1
ATOM 738 O O . VAL A 1 94 ? -14.434 1.208 19.742 1.00 76.19 94 VAL A O 1
ATOM 741 N N . GLU A 1 95 ? -15.879 2.571 20.790 1.00 75.25 95 GLU A N 1
ATOM 742 C CA . GLU A 1 95 ? -16.535 3.014 19.556 1.00 75.25 95 GLU A CA 1
ATOM 743 C C . GLU A 1 95 ? -15.530 3.692 18.610 1.00 75.25 95 GLU A C 1
ATOM 745 O O . GLU A 1 95 ? -15.523 3.447 17.398 1.00 75.25 95 GLU A O 1
ATOM 750 N N . GLN A 1 96 ? -14.641 4.519 19.158 1.00 78.62 96 GLN A N 1
ATOM 751 C CA . GLN A 1 96 ? -13.615 5.215 18.393 1.00 78.62 96 GLN A CA 1
ATOM 752 C C . GLN A 1 96 ? -12.565 4.255 17.814 1.00 78.62 96 GLN A C 1
ATOM 754 O O . GLN A 1 96 ? -12.208 4.389 16.637 1.00 78.62 96 GLN A O 1
ATOM 759 N N . ALA A 1 97 ? -12.118 3.263 18.587 1.00 72.19 97 ALA A N 1
ATOM 760 C CA . ALA A 1 97 ? -11.192 2.231 18.123 1.00 72.19 97 ALA A CA 1
ATOM 761 C C . ALA A 1 97 ? -11.788 1.406 16.967 1.00 72.19 97 ALA A C 1
ATOM 763 O O . ALA A 1 97 ? -11.141 1.219 15.931 1.00 72.19 97 ALA A O 1
ATOM 764 N N . MET A 1 98 ? -13.054 0.985 17.085 1.00 69.06 98 MET A N 1
ATOM 765 C CA . MET A 1 98 ? -13.759 0.280 16.006 1.00 69.06 98 MET A CA 1
ATOM 766 C C . MET A 1 98 ? -13.896 1.147 14.749 1.00 69.06 98 MET A C 1
ATOM 768 O O . MET A 1 98 ? -13.650 0.671 13.638 1.00 69.06 98 MET A O 1
ATOM 772 N N . ARG A 1 99 ? -14.242 2.433 14.901 1.00 70.69 99 ARG A N 1
ATOM 773 C CA . ARG A 1 99 ? -14.335 3.375 13.773 1.00 70.69 99 ARG A CA 1
ATOM 774 C C . ARG A 1 99 ? -13.002 3.528 13.040 1.00 70.69 99 ARG A C 1
ATOM 776 O O . ARG A 1 99 ? -13.005 3.563 11.812 1.00 70.69 99 ARG A O 1
ATOM 783 N N . GLN A 1 100 ? -11.879 3.598 13.755 1.00 69.75 100 GLN A N 1
ATOM 784 C CA . GLN A 1 100 ? -10.551 3.698 13.139 1.00 69.75 100 GLN A CA 1
ATOM 785 C C . GLN A 1 100 ? -10.184 2.445 12.340 1.00 69.75 100 GLN A C 1
ATOM 787 O O . GLN A 1 100 ? -9.763 2.563 11.188 1.00 69.75 100 GLN A O 1
ATOM 792 N N . LEU A 1 101 ? -10.398 1.256 12.912 1.00 66.38 101 LEU A N 1
ATOM 793 C CA . LEU A 1 101 ? -10.133 -0.016 12.233 1.00 66.38 101 LEU A CA 1
ATOM 794 C C . LEU A 1 101 ? -10.951 -0.148 10.940 1.00 66.38 101 LEU A C 1
ATOM 796 O O . LEU A 1 101 ? -10.410 -0.488 9.886 1.00 66.38 101 LEU A O 1
ATOM 800 N N . LEU A 1 102 ? -12.244 0.181 11.002 1.00 66.19 102 LEU A N 1
ATOM 801 C CA . LEU A 1 102 ? -13.136 0.132 9.843 1.00 66.19 102 LEU A CA 1
ATOM 802 C C . LEU A 1 102 ? -12.768 1.180 8.783 1.00 66.19 102 LEU A C 1
ATOM 804 O O . LEU A 1 102 ? -12.747 0.865 7.594 1.00 66.19 102 LEU A O 1
ATOM 808 N N . ALA A 1 103 ? -12.449 2.412 9.188 1.00 68.50 103 ALA A N 1
ATOM 809 C CA . ALA A 1 103 ? -12.068 3.475 8.259 1.00 68.50 103 ALA A CA 1
ATOM 810 C C . ALA A 1 103 ? -10.756 3.159 7.519 1.00 68.50 103 ALA A C 1
ATOM 812 O O . ALA A 1 103 ? -10.682 3.361 6.305 1.00 68.50 103 ALA A O 1
ATOM 813 N N . GLY A 1 104 ? -9.753 2.621 8.223 1.00 70.00 104 GLY A N 1
ATOM 814 C CA . GLY A 1 104 ? -8.476 2.223 7.625 1.00 70.00 104 GLY A CA 1
ATOM 815 C C . GLY A 1 104 ? -8.631 1.094 6.606 1.00 70.00 104 GLY A C 1
ATOM 816 O O . GLY A 1 104 ? -8.085 1.158 5.506 1.00 70.00 104 GLY A O 1
ATOM 817 N N . ASP A 1 105 ? -9.444 0.085 6.915 1.00 71.06 105 ASP A N 1
ATOM 818 C CA . ASP A 1 105 ? -9.715 -1.008 5.982 1.00 71.06 105 ASP A CA 1
ATOM 819 C C . ASP A 1 105 ? -10.494 -0.552 4.734 1.00 71.06 105 ASP A C 1
ATOM 821 O O . ASP A 1 105 ? -10.184 -0.972 3.615 1.00 71.06 105 ASP A O 1
ATOM 825 N N . VAL A 1 106 ? -11.473 0.343 4.899 1.00 70.50 106 VAL A N 1
ATOM 826 C CA . VAL A 1 106 ? -12.199 0.942 3.768 1.00 70.50 106 VAL A CA 1
ATOM 827 C C . VAL A 1 106 ? -11.248 1.731 2.870 1.00 70.50 106 VAL A C 1
ATOM 829 O O . VAL A 1 106 ? -11.309 1.573 1.648 1.00 70.50 106 VAL A O 1
ATOM 832 N N . PHE A 1 107 ? -10.349 2.528 3.451 1.00 74.94 107 PHE A N 1
ATOM 833 C CA . PHE A 1 107 ? -9.340 3.265 2.695 1.00 74.94 107 PHE A CA 1
ATOM 834 C C . PHE A 1 107 ? -8.431 2.322 1.898 1.00 74.94 107 PHE A C 1
ATOM 836 O O . PHE A 1 107 ? -8.282 2.490 0.691 1.00 74.94 107 PHE A O 1
ATOM 843 N N . LEU A 1 108 ? -7.896 1.274 2.530 1.00 77.12 108 LEU A N 1
ATOM 844 C CA . LEU A 1 108 ? -6.993 0.320 1.876 1.00 77.12 108 LEU A CA 1
ATOM 845 C C . LEU A 1 108 ? -7.669 -0.453 0.735 1.00 77.12 108 LEU A C 1
ATOM 847 O O . LEU A 1 108 ? -7.066 -0.660 -0.319 1.00 77.12 108 LEU A O 1
ATOM 851 N N . ARG A 1 109 ? -8.944 -0.834 0.895 1.00 77.00 109 ARG A N 1
ATOM 852 C CA . ARG A 1 109 ? -9.731 -1.455 -0.186 1.00 77.00 109 ARG A CA 1
ATOM 853 C C . ARG A 1 109 ? -9.949 -0.506 -1.363 1.00 77.00 109 ARG A C 1
ATOM 855 O O . ARG A 1 109 ? -9.969 -0.944 -2.513 1.00 77.00 109 ARG A O 1
ATOM 862 N N . ARG A 1 110 ? -10.125 0.788 -1.100 1.00 76.38 110 ARG A N 1
ATOM 863 C CA . ARG A 1 110 ? -10.257 1.802 -2.153 1.00 76.38 110 ARG A CA 1
ATOM 864 C C . ARG A 1 110 ? -8.924 2.088 -2.839 1.00 76.38 110 ARG A C 1
ATOM 866 O O . ARG A 1 110 ? -8.882 2.095 -4.066 1.00 76.38 110 ARG A O 1
ATOM 873 N N . LEU A 1 111 ? -7.844 2.204 -2.069 1.00 78.62 111 LEU A N 1
ATOM 874 C CA . LEU A 1 111 ? -6.483 2.343 -2.577 1.00 78.62 111 LEU A CA 1
ATOM 875 C C . LEU A 1 111 ? -6.140 1.214 -3.556 1.00 78.62 111 LEU A C 1
ATOM 877 O O . LEU A 1 111 ? -5.707 1.492 -4.671 1.00 78.62 111 LEU A O 1
ATOM 881 N N . ALA A 1 112 ? -6.442 -0.038 -3.201 1.00 78.56 112 ALA A N 1
ATOM 882 C CA . ALA A 1 112 ? -6.252 -1.186 -4.088 1.00 78.56 112 ALA A CA 1
ATOM 883 C C . ALA A 1 112 ? -7.002 -1.033 -5.426 1.00 78.56 112 ALA A C 1
ATOM 885 O O . ALA A 1 112 ? -6.435 -1.287 -6.489 1.00 78.56 112 ALA A O 1
ATOM 886 N N . LYS A 1 113 ? -8.258 -0.559 -5.401 1.00 79.88 113 LYS A N 1
ATOM 887 C CA . LYS A 1 113 ? -9.038 -0.298 -6.625 1.00 79.88 113 LYS A CA 1
ATOM 888 C C . LYS A 1 113 ? -8.411 0.795 -7.489 1.00 79.88 113 LYS A C 1
ATOM 890 O O . LYS A 1 113 ? -8.392 0.662 -8.709 1.00 79.88 113 LYS A O 1
ATOM 895 N N . TRP A 1 114 ? -7.902 1.865 -6.883 1.00 79.25 114 TRP A N 1
ATOM 896 C CA . TRP A 1 114 ? -7.286 2.970 -7.623 1.00 79.25 114 TRP A CA 1
ATOM 897 C C . TRP A 1 114 ? -5.957 2.572 -8.248 1.00 79.25 114 TRP A C 1
ATOM 899 O O . TRP A 1 114 ? -5.756 2.814 -9.436 1.00 79.25 114 TRP A O 1
ATOM 909 N N . LEU A 1 115 ? -5.090 1.915 -7.474 1.00 80.25 115 LEU A N 1
ATOM 910 C CA . LEU A 1 115 ? -3.832 1.370 -7.975 1.00 80.25 115 LEU A CA 1
ATOM 911 C C . LEU A 1 115 ? -4.096 0.387 -9.121 1.00 80.25 115 LEU A C 1
ATOM 913 O O . LEU A 1 115 ? -3.446 0.471 -10.159 1.00 80.25 115 LEU A O 1
ATOM 917 N N . SER A 1 116 ? -5.115 -0.470 -8.986 1.00 79.69 116 SER A N 1
ATOM 918 C CA . SER A 1 116 ? -5.496 -1.421 -10.034 1.00 79.69 116 SER A CA 1
ATOM 919 C C . SER A 1 116 ? -5.972 -0.741 -11.320 1.00 79.69 116 SER A C 1
ATOM 921 O O . SER A 1 116 ? -5.760 -1.294 -12.392 1.00 79.69 116 SER A O 1
ATOM 923 N N . ALA A 1 117 ? -6.614 0.427 -11.235 1.00 79.31 117 ALA A N 1
ATOM 924 C CA . ALA A 1 117 ? -7.036 1.195 -12.408 1.00 79.31 117 ALA A CA 1
ATOM 925 C C . ALA A 1 117 ? -5.872 1.942 -13.085 1.00 79.31 117 ALA A C 1
ATOM 927 O O . ALA A 1 117 ? -5.980 2.333 -14.247 1.00 79.31 117 ALA A O 1
ATOM 928 N N . ALA A 1 118 ? -4.776 2.167 -12.359 1.00 79.12 118 ALA A N 1
ATOM 929 C CA . ALA A 1 118 ? -3.602 2.862 -12.863 1.00 79.12 118 ALA A CA 1
ATOM 930 C C . ALA A 1 118 ? -2.626 1.923 -13.589 1.00 79.12 118 ALA A C 1
ATOM 932 O O . ALA A 1 118 ? -1.942 2.353 -14.519 1.00 79.12 118 ALA A O 1
ATOM 933 N N . VAL A 1 119 ? -2.546 0.656 -13.187 1.00 78.44 119 VAL A N 1
ATOM 934 C CA . VAL A 1 119 ? -1.677 -0.352 -13.819 1.00 78.44 119 VAL A CA 1
ATOM 935 C C . VAL A 1 119 ? -2.354 -1.004 -15.027 1.00 78.44 119 VAL A C 1
ATOM 937 O O . VAL A 1 119 ? -3.580 -0.962 -15.159 1.00 78.44 119 VAL A O 1
ATOM 940 N N . ARG A 1 120 ? -1.571 -1.567 -15.955 1.00 78.00 120 ARG A N 1
ATOM 941 C CA . ARG A 1 120 ? -2.130 -2.232 -17.139 1.00 78.00 120 ARG A CA 1
ATOM 942 C C . ARG A 1 120 ? -2.698 -3.601 -16.765 1.00 78.00 120 ARG A C 1
ATOM 944 O O . ARG A 1 120 ? -2.451 -4.130 -15.687 1.00 78.00 120 ARG A O 1
ATOM 951 N N . ARG A 1 121 ? -3.483 -4.197 -17.664 1.00 71.31 121 ARG A N 1
ATOM 952 C CA . ARG A 1 121 ? -4.184 -5.467 -17.400 1.00 71.31 121 ARG A CA 1
ATOM 953 C C . ARG A 1 121 ? -3.224 -6.665 -17.322 1.00 71.31 121 ARG A C 1
ATOM 955 O O . ARG A 1 121 ? -3.573 -7.687 -16.728 1.00 71.31 121 ARG A O 1
ATOM 962 N N . GLU A 1 122 ? -2.072 -6.539 -17.967 1.00 73.81 122 GLU A N 1
ATOM 963 C CA . GLU A 1 122 ? -0.949 -7.473 -17.982 1.00 73.81 122 GLU A CA 1
ATOM 964 C C . GLU A 1 122 ? 0.009 -7.310 -16.791 1.00 73.81 122 GLU A C 1
ATOM 966 O O . GLU A 1 122 ? 0.778 -8.229 -16.508 1.00 73.81 122 GLU A O 1
ATOM 971 N N . ASP A 1 123 ? -0.066 -6.184 -16.077 1.00 78.88 123 ASP A N 1
ATOM 972 C CA . ASP A 1 123 ? 0.709 -5.948 -14.862 1.00 78.88 123 ASP A CA 1
ATOM 973 C C . ASP A 1 123 ? 0.045 -6.638 -13.666 1.00 78.88 123 ASP A C 1
ATOM 975 O O . ASP A 1 123 ? -1.176 -6.825 -13.613 1.00 78.88 123 ASP A O 1
ATOM 979 N N . VAL A 1 124 ? 0.850 -7.004 -12.669 1.00 77.88 124 VAL A N 1
ATOM 980 C CA . VAL A 1 124 ? 0.351 -7.624 -11.438 1.00 77.88 124 VAL A CA 1
ATOM 981 C C . VAL A 1 124 ? 0.451 -6.620 -10.300 1.00 77.88 124 VAL A C 1
ATOM 983 O O . VAL A 1 124 ? 1.540 -6.177 -9.955 1.00 77.88 124 VAL A O 1
ATOM 986 N N . LEU A 1 125 ? -0.686 -6.292 -9.688 1.00 79.62 125 LEU A N 1
ATOM 987 C CA . LEU A 1 125 ? -0.754 -5.559 -8.426 1.00 79.62 125 LEU A CA 1
ATOM 988 C C . LEU A 1 125 ? -1.082 -6.545 -7.306 1.00 79.62 125 LEU A C 1
ATOM 990 O O . LEU A 1 125 ? -2.134 -7.176 -7.344 1.00 79.62 125 LEU A O 1
ATOM 994 N N . ALA A 1 126 ? -0.223 -6.640 -6.301 1.00 76.50 126 ALA A N 1
ATOM 995 C CA . ALA A 1 126 ? -0.439 -7.447 -5.108 1.00 76.50 126 ALA A CA 1
ATOM 996 C C . ALA A 1 126 ? -0.388 -6.570 -3.856 1.00 76.50 126 ALA A C 1
ATOM 998 O O . ALA A 1 126 ? 0.355 -5.592 -3.797 1.00 76.50 126 ALA A O 1
ATOM 999 N N . ARG A 1 127 ? -1.164 -6.935 -2.836 1.00 76.69 127 ARG A N 1
ATOM 1000 C CA . ARG A 1 127 ? -1.031 -6.376 -1.491 1.00 76.69 127 ARG A CA 1
ATOM 1001 C C . ARG A 1 127 ? -0.276 -7.387 -0.641 1.00 76.69 127 ARG A C 1
ATOM 1003 O O . ARG A 1 127 ? -0.776 -8.489 -0.446 1.00 76.69 127 ARG A O 1
ATOM 1010 N N . VAL A 1 128 ? 0.916 -7.015 -0.190 1.00 71.44 128 VAL A N 1
ATOM 1011 C CA . VAL A 1 128 ? 1.815 -7.914 0.555 1.00 71.44 128 VAL A CA 1
ATOM 1012 C C . VAL A 1 128 ? 1.719 -7.704 2.065 1.00 71.44 128 VAL A C 1
ATOM 1014 O O . VAL A 1 128 ? 1.956 -8.634 2.824 1.00 71.44 128 VAL A O 1
ATOM 1017 N N . GLY A 1 129 ? 1.283 -6.518 2.501 1.00 65.94 129 GLY A N 1
ATOM 1018 C CA . GLY A 1 129 ? 1.216 -6.153 3.914 1.00 65.94 129 GLY A CA 1
ATOM 1019 C C . GLY A 1 129 ? -0.011 -5.319 4.290 1.00 65.94 129 GLY A C 1
ATOM 1020 O O . GLY A 1 129 ? -1.042 -5.278 3.602 1.00 65.94 129 GLY A O 1
ATOM 1021 N N . GLY A 1 130 ? 0.083 -4.655 5.443 1.00 68.44 130 GLY A N 1
ATOM 1022 C CA . GLY A 1 130 ? -0.961 -3.792 5.994 1.00 68.44 130 GLY A CA 1
ATOM 1023 C C . GLY A 1 130 ? -1.290 -2.643 5.043 1.00 68.44 130 GLY A C 1
ATOM 1024 O O . GLY A 1 130 ? -2.409 -2.549 4.545 1.00 68.44 130 GLY A O 1
ATOM 1025 N N . ASP A 1 131 ? -0.312 -1.818 4.729 1.00 77.25 131 ASP A N 1
ATOM 1026 C CA . ASP A 1 131 ? -0.389 -0.703 3.783 1.00 77.25 131 ASP A CA 1
ATOM 1027 C C . ASP A 1 131 ? 0.569 -0.872 2.590 1.00 77.25 131 ASP A C 1
ATOM 1029 O O . ASP A 1 131 ? 0.685 0.018 1.749 1.00 77.25 131 ASP A O 1
ATOM 1033 N N . GLU A 1 132 ? 1.196 -2.044 2.473 1.00 81.00 132 GLU A N 1
ATOM 1034 C CA . GLU A 1 132 ? 2.213 -2.347 1.468 1.00 81.00 132 GLU A CA 1
ATOM 1035 C C . GLU A 1 132 ? 1.630 -3.007 0.214 1.00 81.00 132 GLU A C 1
ATOM 1037 O O . GLU A 1 132 ? 0.927 -4.026 0.267 1.00 81.00 132 GLU A O 1
ATOM 1042 N N . PHE A 1 133 ? 1.985 -2.440 -0.938 1.00 84.00 133 PHE A N 1
ATOM 1043 C CA . PHE A 1 133 ? 1.576 -2.904 -2.257 1.00 84.00 133 PHE A CA 1
ATOM 1044 C C . PHE A 1 133 ? 2.797 -3.104 -3.151 1.00 84.00 133 PHE A C 1
ATOM 1046 O O . PHE A 1 133 ? 3.725 -2.299 -3.145 1.00 84.00 133 PHE A O 1
ATOM 1053 N N . VAL A 1 134 ? 2.756 -4.150 -3.971 1.00 86.12 134 VAL A N 1
ATOM 1054 C CA . VAL A 1 134 ? 3.776 -4.472 -4.968 1.00 86.12 134 VAL A CA 1
ATOM 1055 C C . VAL A 1 134 ? 3.144 -4.428 -6.350 1.00 86.12 134 VAL A C 1
ATOM 1057 O O . VAL A 1 134 ? 2.097 -5.033 -6.580 1.00 86.12 134 VAL A O 1
ATOM 1060 N N . VAL A 1 135 ? 3.799 -3.732 -7.277 1.00 85.62 135 VAL A N 1
ATOM 1061 C CA . VAL A 1 135 ? 3.457 -3.750 -8.702 1.00 85.62 135 VAL A CA 1
ATOM 1062 C C . VAL A 1 135 ? 4.584 -4.445 -9.454 1.00 85.62 135 VAL A C 1
ATOM 1064 O O . VAL A 1 135 ? 5.711 -3.955 -9.479 1.00 85.62 135 VAL A O 1
ATOM 1067 N N . LEU A 1 136 ? 4.280 -5.584 -10.068 1.00 84.75 136 LEU A N 1
ATOM 1068 C CA . LEU A 1 136 ? 5.187 -6.304 -10.951 1.00 84.75 136 LEU A CA 1
ATOM 1069 C C . LEU A 1 136 ? 4.842 -5.973 -12.402 1.00 84.75 136 LEU A C 1
ATOM 1071 O O . LEU A 1 136 ? 3.755 -6.296 -12.885 1.00 84.75 136 LEU A O 1
ATOM 1075 N N . LEU A 1 137 ? 5.804 -5.361 -13.086 1.00 84.62 137 LEU A N 1
ATOM 1076 C CA . LEU A 1 137 ? 5.727 -5.030 -14.503 1.00 84.62 137 LEU A CA 1
ATOM 1077 C C . LEU A 1 137 ? 6.515 -6.071 -15.296 1.00 84.62 137 LEU A C 1
ATOM 1079 O O . LEU A 1 137 ? 7.661 -6.373 -14.958 1.00 84.62 137 LEU A O 1
ATOM 1083 N N . THR A 1 138 ? 5.903 -6.621 -16.342 1.00 78.38 138 THR A N 1
ATOM 1084 C CA . THR A 1 138 ? 6.573 -7.578 -17.244 1.00 78.38 138 THR A CA 1
ATOM 1085 C C . THR A 1 138 ? 7.262 -6.889 -18.422 1.00 78.38 138 THR A C 1
ATOM 1087 O O . THR A 1 138 ? 8.197 -7.446 -18.992 1.00 78.38 138 THR A O 1
ATOM 1090 N N . ASP A 1 139 ? 6.849 -5.658 -18.726 1.00 79.69 139 ASP A N 1
ATOM 1091 C CA . ASP A 1 139 ? 7.484 -4.743 -19.668 1.00 79.69 139 ASP A CA 1
ATOM 1092 C C . ASP A 1 139 ? 7.295 -3.307 -19.162 1.00 79.69 139 ASP A C 1
ATOM 1094 O O . ASP A 1 139 ? 6.200 -2.921 -18.749 1.00 79.69 139 ASP A O 1
ATOM 1098 N N . TYR A 1 140 ? 8.369 -2.522 -19.161 1.00 81.50 140 TYR A N 1
ATOM 1099 C CA . TYR A 1 140 ? 8.359 -1.141 -18.678 1.00 81.50 140 TYR A CA 1
ATOM 1100 C C . TYR A 1 140 ? 9.053 -0.156 -19.624 1.00 81.50 140 TYR A C 1
ATOM 1102 O O . TYR A 1 140 ? 9.115 1.026 -19.302 1.00 81.50 140 TYR A O 1
ATOM 1110 N N . GLY A 1 141 ? 9.570 -0.609 -20.773 1.00 85.25 141 GLY A N 1
ATOM 1111 C CA . GLY A 1 141 ? 10.318 0.237 -21.704 1.00 85.25 141 GLY A CA 1
ATOM 1112 C C . GLY A 1 141 ? 11.639 0.765 -21.128 1.00 85.25 141 GLY A C 1
ATOM 1113 O O . GLY A 1 141 ? 12.684 0.146 -21.314 1.00 85.25 141 GLY A O 1
ATOM 1114 N N . ASP A 1 142 ? 11.597 1.920 -20.459 1.00 90.19 142 ASP A N 1
ATOM 1115 C CA . ASP A 1 142 ? 12.763 2.627 -19.919 1.00 90.19 142 ASP A CA 1
ATOM 1116 C C . ASP A 1 142 ? 12.513 3.246 -18.527 1.00 90.19 142 ASP A C 1
ATOM 1118 O O . ASP A 1 142 ? 11.409 3.223 -17.973 1.00 90.19 142 ASP A O 1
ATOM 1122 N N . ASP A 1 143 ? 13.569 3.816 -17.939 1.00 93.25 143 ASP A N 1
ATOM 1123 C CA . ASP A 1 143 ? 13.502 4.472 -16.631 1.00 93.25 143 ASP A CA 1
ATOM 1124 C C . ASP A 1 143 ? 12.540 5.678 -16.611 1.00 93.25 143 ASP A C 1
ATOM 1126 O O . ASP A 1 143 ? 12.002 6.001 -15.549 1.00 93.25 143 ASP A O 1
ATOM 1130 N N . GLU A 1 144 ? 12.293 6.356 -17.738 1.00 94.25 144 GLU A N 1
ATOM 1131 C CA . GLU A 1 144 ? 11.360 7.490 -17.771 1.00 94.25 144 GLU A CA 1
ATOM 1132 C C . GLU A 1 144 ? 9.908 7.016 -17.717 1.00 94.25 144 GLU A C 1
ATOM 1134 O O . GLU A 1 144 ? 9.093 7.619 -17.018 1.00 94.25 144 GLU A O 1
ATOM 1139 N N . GLN A 1 145 ? 9.577 5.892 -18.351 1.00 91.38 145 GLN A N 1
ATOM 1140 C CA . GLN A 1 145 ? 8.262 5.268 -18.209 1.00 91.38 145 GLN A CA 1
ATOM 1141 C C . GLN A 1 145 ? 7.998 4.819 -16.768 1.00 91.38 145 GLN A C 1
ATOM 1143 O O . GLN A 1 145 ? 6.900 5.040 -16.248 1.00 91.38 145 GLN A O 1
ATOM 1148 N N . LEU A 1 146 ? 9.006 4.276 -16.078 1.00 93.62 146 LEU A N 1
ATOM 1149 C CA . LEU A 1 146 ? 8.906 3.942 -14.652 1.00 93.62 146 LEU A CA 1
ATOM 1150 C C . LEU A 1 146 ? 8.703 5.187 -13.777 1.00 93.62 146 LEU A C 1
ATOM 1152 O O . LEU A 1 146 ? 7.887 5.172 -12.848 1.00 93.62 146 LEU A O 1
ATOM 1156 N N . ARG A 1 147 ? 9.390 6.295 -14.089 1.00 94.88 147 ARG A N 1
ATOM 1157 C CA . ARG A 1 147 ? 9.176 7.593 -13.422 1.00 94.88 147 ARG A CA 1
ATOM 1158 C C . ARG A 1 147 ? 7.767 8.116 -13.669 1.00 94.88 147 ARG A C 1
ATOM 1160 O O . ARG A 1 147 ? 7.107 8.538 -12.722 1.00 94.88 147 ARG A O 1
ATOM 1167 N N . ALA A 1 148 ? 7.297 8.076 -14.911 1.00 92.75 148 ALA A N 1
ATOM 1168 C CA . ALA A 1 148 ? 5.965 8.527 -15.292 1.00 92.75 148 ALA A CA 1
ATOM 1169 C C . ALA A 1 148 ? 4.873 7.703 -14.597 1.00 92.75 148 ALA A C 1
ATOM 1171 O 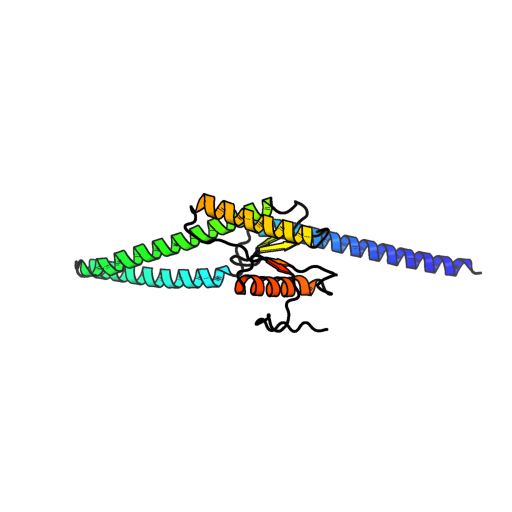O . ALA A 1 148 ? 3.935 8.275 -14.040 1.00 92.75 148 ALA A O 1
ATOM 1172 N N . LEU A 1 149 ? 5.022 6.375 -14.554 1.00 91.81 149 LEU A N 1
ATOM 1173 C CA . LEU A 1 149 ? 4.126 5.497 -13.808 1.00 91.81 149 LEU A CA 1
ATOM 1174 C C . LEU A 1 149 ? 4.114 5.858 -12.321 1.00 91.81 149 LEU A C 1
ATOM 1176 O O . LEU A 1 149 ? 3.040 6.049 -11.757 1.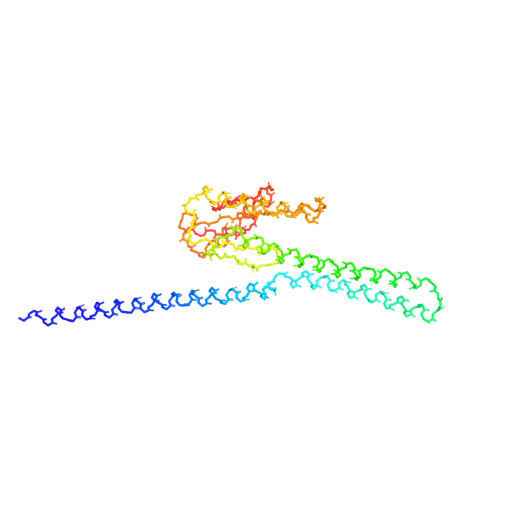00 91.81 149 LEU A O 1
ATOM 1180 N N . SER A 1 150 ? 5.289 6.006 -11.708 1.00 94.56 150 SER A N 1
ATOM 1181 C CA . SER A 1 150 ? 5.412 6.344 -10.286 1.00 94.56 150 SER A CA 1
ATOM 1182 C C . SER A 1 150 ? 4.723 7.670 -9.965 1.00 94.56 150 SER A C 1
ATOM 1184 O O . SER A 1 150 ? 3.885 7.722 -9.066 1.00 94.56 150 SER A O 1
ATOM 1186 N N . ARG A 1 151 ? 5.000 8.729 -10.744 1.00 93.38 151 ARG A N 1
ATOM 1187 C CA . ARG A 1 151 ? 4.348 10.043 -10.599 1.00 93.38 151 ARG A CA 1
ATOM 1188 C C . ARG A 1 151 ? 2.831 9.929 -10.714 1.00 93.38 151 ARG A C 1
ATOM 1190 O O . ARG A 1 151 ? 2.128 10.421 -9.838 1.00 93.38 151 ARG A O 1
ATOM 1197 N N . ARG A 1 152 ? 2.333 9.215 -11.727 1.00 91.38 152 ARG A N 1
ATOM 1198 C CA . ARG A 1 152 ? 0.895 9.005 -11.934 1.00 91.38 152 ARG A CA 1
ATOM 1199 C C . ARG A 1 152 ? 0.236 8.310 -10.741 1.00 91.38 152 ARG A C 1
ATOM 1201 O O . ARG A 1 152 ? -0.829 8.741 -10.312 1.00 91.38 152 ARG A O 1
ATOM 1208 N N . LEU A 1 153 ? 0.865 7.272 -10.185 1.00 90.56 153 LEU A N 1
ATOM 1209 C CA . LEU A 1 153 ? 0.357 6.578 -8.994 1.00 90.56 153 LEU A CA 1
ATOM 1210 C C . LEU A 1 153 ? 0.286 7.524 -7.785 1.00 90.56 153 LEU A C 1
ATOM 1212 O O . LEU A 1 153 ? -0.740 7.585 -7.108 1.00 90.56 153 LEU A O 1
ATOM 1216 N N . ILE A 1 154 ? 1.349 8.298 -7.545 1.00 91.50 154 ILE A N 1
ATOM 1217 C CA . ILE A 1 154 ? 1.426 9.272 -6.446 1.00 91.50 154 ILE A CA 1
ATOM 1218 C C . ILE A 1 154 ? 0.349 10.354 -6.588 1.00 91.50 154 ILE A C 1
ATOM 1220 O O . ILE A 1 154 ? -0.371 10.646 -5.632 1.00 91.50 154 ILE A O 1
ATOM 1224 N N . GLU A 1 155 ? 0.230 10.952 -7.773 1.00 89.56 155 GLU A N 1
ATOM 1225 C CA . GLU A 1 155 ? -0.745 12.005 -8.066 1.00 89.56 155 GLU A CA 1
ATOM 1226 C C . GLU A 1 155 ? -2.177 11.502 -7.913 1.00 89.56 155 GLU A C 1
ATOM 1228 O O . GLU A 1 155 ? -3.006 12.183 -7.310 1.00 89.56 155 GLU A O 1
ATOM 1233 N N . GLN A 1 156 ? -2.461 10.289 -8.389 1.00 86.50 156 GLN A N 1
ATOM 1234 C CA . GLN A 1 156 ? -3.781 9.689 -8.263 1.00 86.50 156 GLN A CA 1
ATOM 1235 C C . GLN A 1 156 ? -4.153 9.454 -6.795 1.00 86.50 156 GLN A C 1
ATOM 1237 O O . GLN A 1 156 ? -5.255 9.815 -6.389 1.00 86.50 156 GLN A O 1
ATOM 1242 N N . VAL A 1 157 ? -3.244 8.921 -5.970 1.00 84.94 157 VAL A N 1
ATOM 1243 C CA . VAL A 1 157 ? -3.516 8.746 -4.533 1.00 84.94 157 VAL A CA 1
ATOM 1244 C C . VAL A 1 157 ? -3.741 10.084 -3.837 1.00 84.94 157 VAL A C 1
ATOM 1246 O O . VAL A 1 157 ? -4.706 10.216 -3.084 1.00 84.94 157 VAL A O 1
ATOM 1249 N N . ARG A 1 158 ? -2.917 11.097 -4.129 1.00 86.88 158 ARG A N 1
AT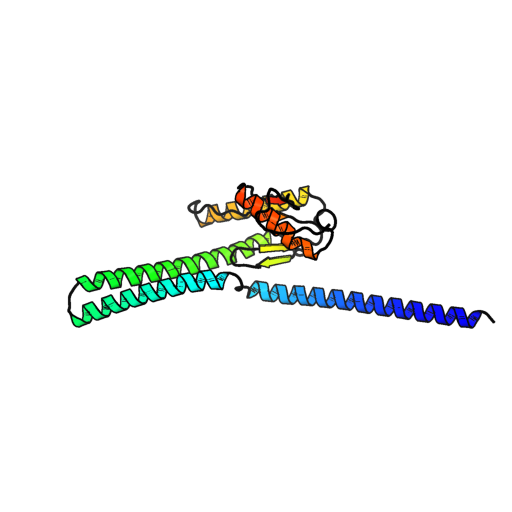OM 1250 C CA . ARG A 1 158 ? -3.100 12.449 -3.578 1.00 86.88 158 ARG A CA 1
ATOM 1251 C C . ARG A 1 158 ? -4.446 13.050 -3.971 1.00 86.88 158 ARG A C 1
ATOM 1253 O O . ARG A 1 158 ? -5.144 13.588 -3.115 1.00 86.88 158 ARG A O 1
ATOM 1260 N N . ALA A 1 159 ? -4.827 12.940 -5.242 1.00 84.12 159 ALA A N 1
ATOM 1261 C CA . ALA A 1 159 ? -6.089 13.471 -5.741 1.00 84.12 159 ALA A CA 1
ATOM 1262 C C . ALA A 1 159 ? -7.287 12.832 -5.033 1.00 84.12 159 ALA A C 1
ATOM 1264 O O . ALA A 1 159 ? -8.211 13.540 -4.628 1.00 84.12 159 ALA A O 1
ATOM 1265 N N . VAL A 1 160 ? -7.267 11.511 -4.830 1.00 78.12 160 VAL A N 1
ATOM 1266 C CA . VAL A 1 160 ? -8.392 10.859 -4.161 1.00 78.12 160 VAL A CA 1
ATOM 1267 C C . VAL A 1 160 ? -8.404 11.118 -2.657 1.00 78.12 160 VAL A C 1
ATOM 1269 O O . VAL A 1 160 ? -9.466 11.385 -2.098 1.00 78.12 160 VAL A O 1
ATOM 1272 N N . ALA A 1 161 ? -7.242 11.138 -2.003 1.00 79.50 161 ALA A N 1
ATOM 1273 C CA . ALA A 1 161 ? -7.150 11.544 -0.604 1.00 79.50 161 ALA A CA 1
ATOM 1274 C C . ALA A 1 161 ? -7.726 12.953 -0.384 1.00 79.50 161 ALA A C 1
ATOM 1276 O O . ALA A 1 161 ? -8.497 13.178 0.553 1.00 79.50 161 ALA A O 1
ATOM 1277 N N . GLN A 1 162 ? -7.418 13.885 -1.289 1.00 82.62 162 GLN A N 1
ATOM 1278 C CA . GLN A 1 162 ? -7.968 15.234 -1.257 1.00 82.62 162 GLN A CA 1
ATOM 1279 C C . GLN A 1 162 ? -9.491 15.238 -1.447 1.00 82.62 162 GLN A C 1
ATOM 1281 O O . GLN A 1 162 ? -10.189 15.933 -0.709 1.00 82.62 162 GLN A O 1
ATOM 1286 N N . ALA A 1 163 ? -10.011 14.467 -2.404 1.00 80.56 163 ALA A N 1
ATOM 1287 C CA . ALA A 1 163 ? -11.441 14.409 -2.699 1.00 80.56 163 ALA A CA 1
ATOM 1288 C C . ALA A 1 163 ? -12.268 13.791 -1.558 1.00 80.56 163 ALA A C 1
ATOM 1290 O O . ALA A 1 163 ? -13.361 14.271 -1.264 1.00 80.56 163 ALA A O 1
ATOM 1291 N N . GLU A 1 164 ? -11.761 12.744 -0.903 1.00 74.75 164 GLU A N 1
ATOM 1292 C CA . GLU A 1 164 ? -12.512 12.015 0.128 1.00 74.75 164 GLU A CA 1
ATOM 1293 C C . GLU A 1 164 ? -12.364 12.614 1.528 1.00 74.75 164 GLU A C 1
ATOM 1295 O O . GLU A 1 164 ? -13.318 12.612 2.307 1.00 74.75 164 GLU A O 1
ATOM 1300 N N . TYR A 1 165 ? -11.183 13.141 1.855 1.00 78.75 165 TYR A N 1
ATOM 1301 C CA . TYR A 1 165 ? -10.876 13.621 3.203 1.00 78.75 165 TYR A CA 1
ATOM 1302 C C . TYR A 1 165 ? -10.716 15.137 3.289 1.00 78.75 165 TYR A C 1
ATOM 1304 O O . TYR A 1 165 ? -10.400 15.644 4.364 1.00 78.75 165 TYR A O 1
ATOM 1312 N N . ALA A 1 166 ? -10.936 15.872 2.193 1.00 77.44 166 ALA A N 1
ATOM 1313 C CA . ALA A 1 166 ? -10.811 17.330 2.131 1.00 77.44 166 ALA A CA 1
ATOM 1314 C C . ALA A 1 166 ? -9.458 17.849 2.662 1.00 77.44 166 ALA A C 1
ATOM 1316 O O . ALA A 1 166 ? -9.398 18.885 3.320 1.00 77.44 166 ALA A O 1
ATOM 1317 N N . GLY A 1 167 ? -8.379 17.091 2.437 1.00 67.56 167 GLY A N 1
ATOM 1318 C CA . GLY A 1 167 ? -7.035 17.429 2.917 1.00 67.56 167 GLY A CA 1
ATOM 1319 C C . GLY A 1 167 ? -6.847 17.328 4.435 1.00 67.56 167 GLY A C 1
ATOM 1320 O O . GLY A 1 167 ? -5.838 17.795 4.952 1.00 67.56 167 GLY A O 1
ATOM 1321 N N . ARG A 1 168 ? -7.791 16.723 5.174 1.00 69.44 168 ARG A N 1
ATOM 1322 C CA . ARG A 1 168 ? -7.672 16.526 6.633 1.00 69.44 168 ARG A CA 1
ATOM 1323 C C . ARG A 1 168 ? -6.551 15.570 7.029 1.00 69.44 168 ARG A C 1
ATOM 1325 O O . ARG A 1 168 ? -6.086 15.629 8.162 1.00 69.44 168 ARG A O 1
ATOM 1332 N N . PHE A 1 169 ? -6.157 14.684 6.121 1.00 70.31 169 PHE A N 1
ATOM 1333 C CA . PHE A 1 169 ? -5.083 13.724 6.325 1.00 70.31 169 PHE A CA 1
ATOM 1334 C C . PHE A 1 169 ? -4.063 13.868 5.204 1.00 70.31 169 PHE A C 1
ATOM 1336 O O . PHE A 1 169 ? -4.430 13.918 4.028 1.00 70.31 169 PHE A O 1
ATOM 1343 N N . GLU 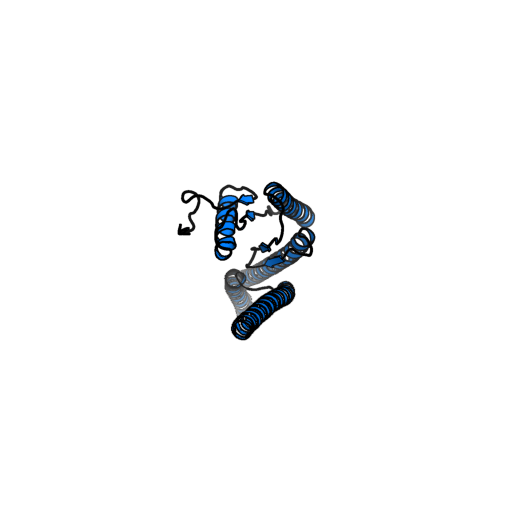A 1 170 ? -2.786 13.902 5.573 1.00 72.69 170 GLU A N 1
ATOM 1344 C CA . GLU A 1 170 ? -1.693 13.841 4.615 1.00 72.69 170 GLU A CA 1
ATOM 1345 C C . GLU A 1 170 ? -1.459 12.375 4.241 1.00 72.69 170 GLU A C 1
ATOM 1347 O O . GLU A 1 170 ? -0.879 11.596 4.995 1.00 72.69 170 GLU A O 1
ATOM 1352 N N . ILE A 1 171 ? -1.997 11.982 3.089 1.00 79.56 171 ILE A N 1
ATOM 1353 C CA . ILE A 1 171 ? -1.895 10.623 2.560 1.00 79.56 171 ILE A CA 1
ATOM 1354 C C . ILE A 1 171 ? -0.981 10.664 1.337 1.00 79.56 171 ILE A C 1
ATOM 1356 O O . ILE A 1 171 ? -1.230 11.403 0.381 1.00 79.56 171 ILE A O 1
ATOM 1360 N N . GLY A 1 172 ? 0.077 9.857 1.362 1.00 83.62 172 GLY A N 1
ATOM 1361 C CA . GLY A 1 172 ? 1.074 9.791 0.299 1.00 83.62 172 GLY A CA 1
ATOM 1362 C C . GLY A 1 172 ? 1.531 8.367 0.009 1.00 83.62 172 GLY A C 1
ATOM 1363 O O . GLY A 1 172 ? 1.255 7.442 0.767 1.00 83.62 172 GLY A O 1
ATOM 1364 N N . LEU A 1 173 ? 2.243 8.216 -1.106 1.00 89.19 173 LEU A N 1
ATOM 1365 C CA . LEU A 1 173 ? 2.930 6.989 -1.493 1.00 89.19 173 LEU A CA 1
ATOM 1366 C C . LEU A 1 173 ? 4.439 7.231 -1.479 1.00 89.19 173 LEU A C 1
ATOM 1368 O O . LEU A 1 173 ? 4.911 8.242 -2.006 1.00 89.19 173 LEU A O 1
ATOM 1372 N N . SER A 1 174 ? 5.177 6.272 -0.932 1.00 92.69 174 SER A N 1
ATOM 1373 C CA . SER A 1 174 ? 6.617 6.129 -1.137 1.00 92.69 174 SER A CA 1
ATOM 1374 C C . SER A 1 174 ? 6.837 4.888 -1.990 1.00 92.69 174 SER A C 1
ATOM 1376 O O . SER A 1 174 ? 6.344 3.820 -1.643 1.00 92.69 174 SER A O 1
ATOM 1378 N N . ILE A 1 175 ? 7.533 5.029 -3.118 1.00 94.94 175 ILE A N 1
ATOM 1379 C CA . ILE A 1 175 ? 7.710 3.946 -4.095 1.00 94.94 175 ILE A CA 1
ATOM 1380 C C . ILE A 1 175 ? 9.195 3.617 -4.245 1.00 94.94 175 ILE A C 1
ATOM 1382 O O . ILE A 1 175 ? 10.006 4.479 -4.583 1.00 94.94 175 ILE A O 1
ATOM 1386 N N . GLY A 1 176 ? 9.553 2.356 -4.037 1.00 95.94 176 GLY A N 1
ATOM 1387 C CA . GLY A 1 176 ? 10.867 1.828 -4.380 1.00 95.94 176 GLY A CA 1
ATOM 1388 C C . GLY A 1 176 ? 10.825 1.045 -5.686 1.00 95.94 176 GLY A C 1
ATOM 1389 O O . GLY A 1 176 ? 9.898 0.276 -5.918 1.00 95.94 176 GLY A O 1
ATOM 1390 N N . ILE A 1 177 ? 11.812 1.258 -6.556 1.00 95.75 177 ILE A N 1
ATOM 1391 C CA . ILE A 1 177 ? 11.835 0.696 -7.911 1.00 95.75 177 ILE A CA 1
ATOM 1392 C C . ILE A 1 177 ? 13.106 -0.132 -8.101 1.00 95.75 177 ILE A C 1
ATOM 1394 O O . ILE A 1 177 ? 14.216 0.375 -7.925 1.00 95.75 177 ILE A O 1
ATOM 1398 N N . ALA A 1 178 ? 12.952 -1.387 -8.518 1.00 93.69 178 ALA A N 1
ATOM 1399 C CA . ALA A 1 178 ? 14.046 -2.273 -8.902 1.00 93.69 178 ALA A CA 1
ATOM 1400 C C . ALA A 1 178 ? 13.737 -2.927 -10.252 1.00 93.69 178 ALA A C 1
ATOM 1402 O O . ALA A 1 178 ? 12.597 -3.302 -10.518 1.00 93.69 178 ALA A O 1
ATOM 1403 N N . THR A 1 179 ? 14.756 -3.074 -11.099 1.00 92.56 179 THR A N 1
ATOM 1404 C CA . THR A 1 179 ? 14.624 -3.656 -12.439 1.00 92.56 179 THR A CA 1
ATOM 1405 C C . THR A 1 179 ? 15.647 -4.765 -12.648 1.00 92.56 179 THR A C 1
ATOM 1407 O O . THR A 1 179 ? 16.789 -4.683 -12.193 1.00 92.56 179 THR A O 1
ATOM 1410 N N . PHE A 1 180 ? 15.237 -5.815 -13.352 1.00 85.50 180 PHE A N 1
ATOM 1411 C CA . PHE A 1 180 ? 16.098 -6.919 -13.765 1.00 85.50 180 PHE A CA 1
ATOM 1412 C C . PHE A 1 180 ? 16.186 -6.933 -15.300 1.00 85.50 180 PHE A C 1
ATOM 1414 O O . PHE A 1 180 ? 15.152 -6.767 -15.946 1.00 85.50 180 PHE A O 1
ATOM 1421 N N . PRO A 1 181 ? 17.367 -7.168 -15.901 1.00 84.44 181 PRO A N 1
ATOM 1422 C CA . PRO A 1 181 ? 18.655 -7.464 -15.259 1.00 84.44 181 PRO A CA 1
ATOM 1423 C C . PRO A 1 181 ? 19.520 -6.228 -14.945 1.00 84.44 181 PRO A C 1
ATOM 1425 O O . PRO A 1 181 ? 20.645 -6.386 -14.478 1.00 84.44 181 PRO A O 1
ATOM 1428 N N . ASP A 1 182 ? 19.036 -5.018 -15.236 1.00 84.06 182 ASP A N 1
ATOM 1429 C CA . ASP A 1 182 ? 19.843 -3.789 -15.197 1.00 84.06 182 ASP A CA 1
ATOM 1430 C C . ASP A 1 182 ? 20.320 -3.415 -13.781 1.00 84.06 182 ASP A C 1
ATOM 1432 O O . ASP A 1 182 ? 21.514 -3.235 -13.539 1.00 84.06 182 ASP A O 1
ATOM 1436 N N . ARG A 1 183 ? 19.397 -3.353 -12.813 1.00 86.12 183 ARG A N 1
ATOM 1437 C CA . ARG A 1 183 ? 19.687 -2.907 -11.437 1.00 86.12 183 ARG A CA 1
ATOM 1438 C C . ARG A 1 183 ? 19.923 -4.057 -10.471 1.00 86.12 183 ARG A C 1
ATOM 1440 O O . ARG A 1 183 ? 20.608 -3.880 -9.464 1.00 86.12 183 ARG A O 1
ATOM 1447 N N . VAL A 1 184 ? 19.383 -5.235 -10.775 1.00 87.62 184 VAL A N 1
ATOM 1448 C CA . VAL A 1 184 ? 19.620 -6.463 -10.014 1.00 87.62 184 VAL A CA 1
ATOM 1449 C C . VAL A 1 184 ? 20.025 -7.604 -10.930 1.00 87.62 184 VAL A C 1
ATOM 1451 O O . VAL A 1 184 ? 19.500 -7.756 -12.029 1.00 87.62 184 VAL A O 1
ATOM 1454 N N . LYS A 1 185 ? 20.936 -8.456 -10.453 1.00 84.50 185 LYS A N 1
ATOM 1455 C CA . LYS A 1 185 ? 21.454 -9.598 -11.229 1.00 84.50 185 LYS A CA 1
ATOM 1456 C C . LYS A 1 185 ? 20.665 -10.885 -11.008 1.00 84.50 185 LYS A C 1
ATOM 1458 O O . LYS A 1 185 ? 20.863 -11.865 -11.721 1.00 84.50 185 LYS A O 1
ATOM 1463 N N . ASN A 1 186 ? 19.793 -10.903 -10.005 1.00 80.38 186 ASN A N 1
ATOM 1464 C CA . ASN A 1 186 ? 18.962 -12.043 -9.653 1.00 80.38 186 ASN A CA 1
ATOM 1465 C C . ASN A 1 186 ? 17.548 -11.544 -9.355 1.00 80.38 186 ASN A C 1
ATOM 1467 O O . ASN A 1 186 ? 17.379 -10.633 -8.553 1.00 80.38 186 ASN A O 1
ATOM 1471 N N . VAL A 1 187 ? 16.535 -12.169 -9.958 1.00 76.94 187 VAL A N 1
ATOM 1472 C CA . VAL A 1 187 ? 15.114 -11.847 -9.733 1.00 76.94 187 VAL A CA 1
ATOM 1473 C C . VAL A 1 187 ? 14.752 -11.891 -8.242 1.00 76.94 187 VAL A C 1
ATOM 1475 O O . VAL A 1 187 ? 13.949 -11.084 -7.786 1.00 76.94 187 VAL A O 1
ATOM 1478 N N . ARG A 1 188 ? 15.405 -12.760 -7.454 1.00 80.88 188 ARG A N 1
ATOM 1479 C CA . ARG A 1 188 ? 15.220 -12.836 -5.993 1.00 80.88 188 ARG A CA 1
ATOM 1480 C C . ARG A 1 188 ? 15.588 -11.540 -5.259 1.00 80.88 188 ARG A C 1
ATOM 1482 O O . ARG A 1 188 ? 15.075 -11.322 -4.177 1.00 80.88 188 ARG A O 1
ATOM 1489 N N . GLN A 1 189 ? 16.438 -10.692 -5.842 1.00 84.25 189 GLN A N 1
ATOM 1490 C CA . GLN A 1 189 ? 16.865 -9.417 -5.253 1.00 84.25 189 GLN A CA 1
ATOM 1491 C C . GLN A 1 189 ? 15.892 -8.262 -5.542 1.00 84.25 189 GLN A C 1
ATOM 1493 O O . GLN A 1 189 ? 16.075 -7.185 -4.987 1.00 84.25 189 GLN A O 1
ATOM 1498 N N . LEU A 1 190 ? 14.892 -8.435 -6.421 1.00 85.50 190 LEU A N 1
ATOM 1499 C CA . LEU A 1 190 ? 13.994 -7.340 -6.816 1.00 85.50 190 LEU A CA 1
ATOM 1500 C C . LEU A 1 190 ? 13.240 -6.750 -5.623 1.00 85.50 190 LEU A C 1
ATOM 1502 O O . LEU A 1 190 ? 13.190 -5.531 -5.494 1.00 85.50 190 LEU A O 1
ATOM 1506 N N . ILE A 1 191 ? 12.683 -7.608 -4.764 1.00 85.19 191 ILE A N 1
ATOM 1507 C CA . ILE A 1 191 ? 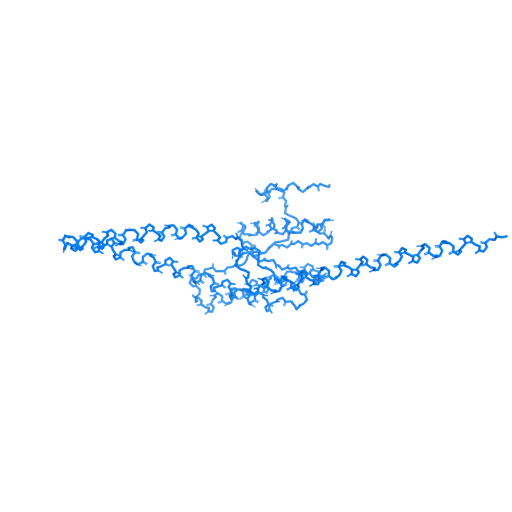11.906 -7.183 -3.593 1.00 85.19 191 ILE A CA 1
ATOM 1508 C C . ILE A 1 191 ? 12.814 -6.454 -2.605 1.00 85.19 191 ILE A C 1
ATOM 1510 O O . ILE A 1 191 ? 12.549 -5.301 -2.291 1.00 85.19 191 ILE A O 1
ATOM 1514 N N . ASP A 1 192 ? 13.925 -7.075 -2.208 1.00 86.00 192 ASP A N 1
ATOM 1515 C CA . ASP A 1 192 ? 14.875 -6.506 -1.245 1.00 86.00 192 ASP A CA 1
ATOM 1516 C C . ASP A 1 192 ? 15.411 -5.135 -1.690 1.00 86.00 192 ASP A C 1
ATOM 1518 O O . ASP A 1 192 ? 15.523 -4.194 -0.905 1.00 86.00 192 ASP A O 1
ATOM 1522 N N . VAL A 1 193 ? 15.737 -5.002 -2.980 1.00 90.12 193 VAL A N 1
ATOM 1523 C CA . VAL A 1 193 ? 16.272 -3.758 -3.543 1.00 90.12 193 VAL A CA 1
ATOM 1524 C C . VAL A 1 193 ? 15.192 -2.686 -3.686 1.00 90.12 193 VAL A C 1
ATOM 1526 O O . VAL A 1 193 ? 15.475 -1.509 -3.444 1.00 90.12 193 VAL A O 1
ATOM 1529 N N . ALA A 1 194 ? 13.971 -3.067 -4.069 1.00 91.25 194 ALA A N 1
ATOM 1530 C CA . ALA A 1 194 ? 12.843 -2.145 -4.124 1.00 91.25 194 ALA A CA 1
ATOM 1531 C C . ALA A 1 194 ? 12.476 -1.653 -2.718 1.00 91.25 194 ALA A C 1
ATOM 1533 O O . ALA A 1 194 ? 12.346 -0.449 -2.522 1.00 91.25 194 ALA A O 1
ATOM 1534 N N . ASP A 1 195 ? 12.398 -2.540 -1.729 1.00 90.06 195 ASP A N 1
ATOM 1535 C CA . ASP A 1 195 ? 12.077 -2.191 -0.345 1.00 90.06 195 ASP A CA 1
ATOM 1536 C C . ASP A 1 195 ? 13.116 -1.233 0.259 1.00 90.06 195 ASP A C 1
ATOM 1538 O O . ASP A 1 195 ? 12.781 -0.153 0.754 1.00 90.06 195 ASP A O 1
ATOM 1542 N N . ALA A 1 196 ? 14.408 -1.531 0.085 1.00 89.69 196 ALA A N 1
ATOM 1543 C CA . ALA A 1 196 ? 15.475 -0.637 0.525 1.00 89.69 196 ALA A CA 1
ATOM 1544 C C . ALA A 1 196 ? 15.384 0.753 -0.139 1.00 89.69 196 ALA A C 1
ATOM 1546 O O . ALA A 1 196 ? 15.573 1.779 0.521 1.00 89.69 196 ALA A O 1
ATOM 1547 N N . ALA A 1 197 ? 15.062 0.814 -1.436 1.00 93.81 197 ALA A N 1
ATOM 1548 C CA . ALA A 1 197 ? 14.862 2.080 -2.138 1.00 93.81 197 ALA A CA 1
ATOM 1549 C C . ALA A 1 197 ? 13.628 2.845 -1.627 1.00 93.81 197 ALA A C 1
ATOM 1551 O O . ALA A 1 197 ? 13.700 4.064 -1.445 1.00 93.81 197 ALA A O 1
ATOM 1552 N N . MET A 1 198 ? 12.525 2.143 -1.352 1.00 93.62 198 MET A N 1
ATOM 1553 C CA . MET A 1 198 ? 11.303 2.710 -0.778 1.00 93.62 198 MET A CA 1
ATOM 1554 C C . MET A 1 198 ? 11.570 3.309 0.603 1.00 93.62 198 MET A C 1
ATOM 1556 O O . MET A 1 198 ? 11.158 4.438 0.871 1.00 93.62 198 MET A O 1
ATOM 1560 N N . TYR A 1 199 ? 12.280 2.582 1.466 1.00 88.88 199 TYR A N 1
ATOM 1561 C CA . TYR A 1 199 ? 12.622 3.045 2.806 1.00 88.88 199 TYR A CA 1
ATOM 1562 C C . TYR A 1 199 ? 13.413 4.356 2.763 1.00 88.88 199 TYR A C 1
ATOM 1564 O O . TYR A 1 199 ? 13.095 5.312 3.475 1.00 88.88 199 TYR A O 1
ATOM 1572 N N . VAL A 1 200 ? 14.414 4.436 1.883 1.00 90.12 200 VAL A N 1
ATOM 1573 C CA . VAL A 1 200 ? 15.198 5.662 1.700 1.00 90.12 200 VAL A CA 1
ATOM 1574 C C . VAL A 1 200 ? 14.328 6.794 1.153 1.00 90.12 200 VAL A C 1
ATOM 1576 O O . VAL A 1 200 ? 14.409 7.907 1.667 1.00 90.12 200 VAL A O 1
ATOM 1579 N N . ALA A 1 201 ? 13.444 6.515 0.186 1.00 91.06 201 ALA A N 1
ATOM 1580 C CA . ALA A 1 201 ? 12.492 7.506 -0.315 1.00 91.06 201 ALA A CA 1
ATOM 1581 C C . ALA A 1 201 ? 11.614 8.061 0.820 1.00 91.06 201 ALA A C 1
ATOM 1583 O O . ALA A 1 201 ? 11.522 9.275 0.991 1.00 91.06 201 ALA A O 1
ATOM 1584 N N . LYS A 1 202 ? 11.057 7.181 1.662 1.00 88.75 202 LYS A N 1
ATOM 1585 C CA . LYS A 1 202 ? 10.247 7.546 2.832 1.00 88.75 202 LYS A CA 1
ATOM 1586 C C . LYS A 1 202 ? 11.026 8.415 3.823 1.00 88.75 202 LYS A C 1
ATOM 1588 O O . LYS A 1 202 ? 10.503 9.423 4.290 1.00 88.75 202 LYS A O 1
ATOM 1593 N N . ARG A 1 203 ? 12.283 8.060 4.119 1.00 88.38 203 ARG A N 1
ATOM 1594 C CA . ARG A 1 203 ? 13.146 8.799 5.059 1.00 88.38 203 ARG A CA 1
ATOM 1595 C C . ARG A 1 203 ? 13.516 10.191 4.551 1.00 88.38 203 ARG A C 1
ATOM 1597 O O . ARG A 1 203 ? 13.550 11.136 5.329 1.00 88.38 203 ARG A O 1
ATOM 1604 N N . GLU A 1 204 ? 13.794 10.313 3.260 1.00 87.94 204 GLU A N 1
ATOM 1605 C CA . GLU A 1 204 ? 14.139 11.584 2.612 1.00 87.94 204 GLU A CA 1
ATOM 1606 C C . GLU A 1 204 ? 12.908 12.412 2.222 1.00 87.94 204 GLU A C 1
ATOM 1608 O O . GLU A 1 204 ? 13.050 13.460 1.596 1.00 87.94 204 GLU A O 1
ATOM 1613 N N . GLN A 1 205 ? 11.701 11.933 2.547 1.00 85.62 205 GLN A N 1
ATOM 1614 C CA . GLN A 1 205 ? 10.433 12.514 2.098 1.00 85.62 205 GLN A CA 1
ATOM 1615 C C . GLN A 1 205 ? 10.347 12.656 0.564 1.00 85.62 205 GLN A C 1
ATOM 1617 O O . GLN A 1 205 ? 9.599 13.478 0.032 1.00 85.62 205 GLN A O 1
ATOM 1622 N N . SER A 1 206 ? 11.090 11.817 -0.162 1.00 84.75 206 SER A N 1
ATOM 1623 C CA . SER A 1 206 ? 10.945 11.634 -1.600 1.00 84.75 206 SER A CA 1
ATOM 1624 C C . SER A 1 206 ? 9.772 10.697 -1.886 1.00 84.75 206 SER A C 1
ATOM 1626 O O . SER A 1 206 ? 9.530 9.716 -1.182 1.00 84.75 206 SER A O 1
ATOM 1628 N N . SER A 1 207 ? 9.032 10.970 -2.957 1.00 90.00 207 SER A N 1
ATOM 1629 C CA . SER A 1 207 ? 7.880 10.145 -3.329 1.00 90.00 207 SER A CA 1
ATOM 1630 C C . SER A 1 207 ? 8.278 8.834 -4.022 1.00 90.00 207 SER A C 1
ATOM 1632 O O . SER A 1 207 ? 7.537 7.857 -3.946 1.00 90.00 207 SER A O 1
ATOM 1634 N N . PHE A 1 208 ? 9.445 8.768 -4.675 1.00 95.25 208 PHE A N 1
ATOM 1635 C CA . PHE A 1 208 ? 9.960 7.515 -5.240 1.00 95.25 208 PHE A CA 1
ATOM 1636 C C . PHE A 1 208 ? 11.491 7.482 -5.346 1.00 95.25 208 PHE A C 1
ATOM 1638 O O . PHE A 1 208 ? 12.143 8.530 -5.383 1.00 95.25 208 PHE A O 1
ATOM 1645 N N . ARG A 1 209 ? 12.075 6.280 -5.434 1.00 95.25 209 ARG A N 1
ATOM 1646 C CA . ARG A 1 209 ? 13.517 6.075 -5.646 1.00 95.25 209 ARG A CA 1
ATOM 1647 C C . ARG A 1 209 ? 13.809 4.773 -6.391 1.00 95.25 209 ARG A C 1
ATOM 1649 O O . ARG A 1 209 ? 13.141 3.765 -6.189 1.00 95.25 209 ARG A O 1
ATOM 1656 N N . PHE A 1 210 ? 14.845 4.799 -7.227 1.00 94.50 210 PHE A N 1
ATOM 1657 C CA . PHE A 1 210 ? 15.402 3.601 -7.856 1.00 94.50 210 PHE A CA 1
ATOM 1658 C C . PHE A 1 210 ? 16.489 2.994 -6.969 1.00 94.50 210 PHE A C 1
ATOM 1660 O O . PHE A 1 210 ? 17.317 3.722 -6.418 1.00 94.50 210 PHE A O 1
ATOM 1667 N N . GLY A 1 211 ? 16.506 1.670 -6.866 1.00 91.69 211 GLY A N 1
ATOM 1668 C CA . GLY A 1 211 ? 17.620 0.923 -6.300 1.00 91.69 211 GLY A CA 1
ATOM 1669 C C . GLY A 1 211 ? 18.733 0.625 -7.325 1.00 91.69 211 GLY A C 1
ATOM 1670 O O . GLY A 1 211 ? 18.619 0.973 -8.506 1.00 91.69 211 GLY A O 1
ATOM 1671 N N . PRO A 1 212 ? 19.813 -0.048 -6.899 1.00 90.56 212 PRO A N 1
ATOM 1672 C CA . PRO A 1 212 ? 20.178 -0.280 -5.502 1.00 90.56 212 PRO A CA 1
ATOM 1673 C C . PRO A 1 212 ? 20.564 1.023 -4.788 1.00 90.56 212 PRO A C 1
ATOM 1675 O O . PRO A 1 212 ? 21.141 1.930 -5.385 1.00 90.56 212 PRO A O 1
ATOM 1678 N N . VAL A 1 213 ? 20.227 1.118 -3.502 1.00 84.25 213 VAL A N 1
ATOM 1679 C CA . VAL A 1 213 ? 20.661 2.216 -2.625 1.00 84.25 213 VAL A CA 1
ATOM 1680 C C . VAL A 1 213 ? 22.029 1.909 -2.019 1.00 84.25 213 VAL A C 1
ATOM 1682 O O . VAL A 1 213 ? 22.401 0.746 -1.864 1.00 84.25 213 VAL A O 1
ATOM 1685 N N . THR A 1 214 ? 22.819 2.945 -1.730 1.00 75.12 214 THR A N 1
ATOM 1686 C CA . THR A 1 214 ? 24.190 2.755 -1.239 1.00 75.12 214 THR A CA 1
ATOM 1687 C C . THR A 1 214 ? 24.206 2.342 0.233 1.00 75.12 214 THR A C 1
ATOM 1689 O O . THR A 1 214 ? 23.275 2.641 0.976 1.00 75.12 214 THR A O 1
ATOM 1692 N N . ALA A 1 215 ? 25.285 1.688 0.680 1.00 57.69 215 ALA A N 1
ATOM 1693 C CA . ALA A 1 215 ? 25.431 1.202 2.058 1.00 57.69 215 ALA A CA 1
ATOM 1694 C C . ALA A 1 215 ? 25.307 2.304 3.134 1.00 57.69 215 ALA A C 1
ATOM 1696 O O . ALA A 1 215 ? 24.997 2.012 4.284 1.00 57.69 215 ALA A O 1
ATOM 1697 N N . ASN A 1 216 ? 25.531 3.570 2.762 1.00 56.19 216 ASN A N 1
ATOM 1698 C CA . ASN A 1 216 ? 25.366 4.718 3.657 1.00 56.19 216 ASN A CA 1
ATOM 1699 C C . ASN A 1 216 ? 23.886 5.126 3.827 1.00 56.19 216 ASN A C 1
ATOM 1701 O O . ASN A 1 216 ? 23.527 5.819 4.777 1.00 56.19 216 ASN A O 1
ATOM 1705 N N . ASP A 1 217 ? 23.020 4.681 2.913 1.00 55.56 217 ASP A N 1
ATOM 1706 C CA . ASP A 1 217 ? 21.582 4.947 2.917 1.00 55.56 217 ASP A CA 1
ATOM 1707 C C . ASP A 1 217 ? 20.792 3.836 3.633 1.00 55.56 217 ASP A C 1
ATOM 1709 O O . ASP A 1 217 ? 19.733 4.094 4.211 1.00 55.56 217 ASP A O 1
ATOM 1713 N N . SER A 1 218 ? 21.322 2.611 3.643 1.00 46.66 218 SER A N 1
ATOM 1714 C CA . SER A 1 218 ? 20.678 1.406 4.166 1.00 46.66 218 SER A CA 1
ATOM 1715 C C . SER A 1 218 ? 20.962 1.194 5.659 1.00 46.66 218 SER A C 1
ATOM 1717 O O . SER A 1 218 ? 21.960 0.591 6.040 1.00 46.66 218 SER A O 1
ATOM 1719 N N . ALA A 1 219 ? 20.039 1.629 6.520 1.00 51.03 219 ALA A N 1
ATOM 1720 C CA . ALA A 1 219 ? 19.945 1.117 7.898 1.00 51.03 219 ALA A CA 1
ATOM 1721 C C . ALA A 1 219 ? 19.388 -0.327 7.947 1.00 51.03 219 ALA A C 1
ATOM 1723 O O . ALA A 1 219 ? 19.391 -0.968 8.994 1.00 51.03 219 ALA A O 1
ATOM 1724 N N . TYR A 1 220 ? 18.922 -0.835 6.803 1.00 45.34 220 TYR A N 1
ATOM 1725 C CA . TYR A 1 220 ? 18.569 -2.229 6.569 1.00 45.34 220 TYR A CA 1
ATOM 1726 C C . TYR A 1 220 ? 19.851 -2.996 6.227 1.00 45.34 220 TYR A C 1
ATOM 1728 O O . TYR A 1 220 ? 20.480 -2.710 5.211 1.00 45.34 220 TYR A O 1
ATOM 1736 N N . GLY A 1 221 ? 20.272 -3.932 7.078 1.00 43.59 221 GLY A N 1
ATOM 1737 C CA . GLY A 1 221 ? 21.488 -4.740 6.914 1.00 43.59 221 GLY A CA 1
ATOM 1738 C C . GLY A 1 221 ? 21.440 -5.730 5.744 1.00 43.59 221 GLY A C 1
ATOM 1739 O O . GLY A 1 221 ? 21.635 -6.925 5.946 1.00 43.59 221 GLY A O 1
ATOM 1740 N N . ILE A 1 222 ? 21.188 -5.257 4.523 1.00 45.81 222 ILE A N 1
ATOM 1741 C CA . ILE A 1 222 ? 21.184 -6.075 3.313 1.00 45.81 222 ILE A CA 1
ATOM 1742 C C . ILE A 1 222 ? 22.607 -6.100 2.757 1.00 45.81 222 ILE A C 1
ATOM 1744 O O . ILE A 1 222 ? 23.078 -5.169 2.101 1.00 45.81 222 ILE A O 1
ATOM 1748 N N . SER A 1 223 ? 23.311 -7.195 3.030 1.00 39.41 223 SER A N 1
ATOM 1749 C CA . SER A 1 223 ? 24.550 -7.541 2.348 1.00 39.41 223 SER A CA 1
ATOM 1750 C C . SER A 1 223 ? 24.231 -7.912 0.900 1.00 39.41 223 SER A C 1
ATOM 1752 O O . SER A 1 223 ? 23.878 -9.045 0.578 1.00 39.41 223 SER A O 1
ATOM 1754 N N . VAL A 1 224 ? 24.369 -6.948 -0.012 1.00 40.44 224 VAL A N 1
ATOM 1755 C CA . VAL A 1 224 ? 24.409 -7.246 -1.447 1.00 40.44 224 VAL A CA 1
ATOM 1756 C C . VAL A 1 224 ? 25.701 -8.023 -1.705 1.00 40.44 224 VAL A C 1
ATOM 1758 O O . VAL A 1 224 ? 26.779 -7.442 -1.837 1.00 40.44 224 VAL A O 1
ATOM 1761 N N . SER A 1 225 ? 25.611 -9.354 -1.696 1.00 30.97 225 SER A N 1
ATOM 1762 C CA . SER A 1 225 ? 26.739 -10.215 -2.048 1.00 30.97 225 SER A CA 1
ATOM 1763 C C . SER A 1 225 ? 27.072 -10.002 -3.528 1.00 30.97 225 SER A C 1
ATOM 1765 O O . SER A 1 225 ? 26.176 -10.044 -4.377 1.00 30.97 225 SER A O 1
ATOM 1767 N N . LYS A 1 226 ? 28.341 -9.678 -3.791 1.00 33.91 226 LYS A N 1
ATOM 1768 C CA . LYS A 1 226 ? 28.895 -9.361 -5.116 1.00 33.91 226 LYS A CA 1
ATOM 1769 C C . LYS A 1 226 ? 28.799 -10.524 -6.097 1.00 33.91 226 LYS A C 1
ATOM 1771 O O . LYS A 1 226 ? 28.982 -11.678 -5.655 1.00 33.91 226 LYS A O 1
#

Radius of gyration: 26.93 Å; chains: 1; bounding box: 55×65×87 Å